Protein AF-0000000065762092 (afdb_homodimer)

Organism: Bacillus subtilis (strain 168) (NCBI:txid224308)

Secondary structure (DSSP, 8-state):
---EEEE--BTTTB-HHHHHHHHHHHHT-TT--GGG--SS-GGGG---SS-GGGG-SHHHHHTPPBPTTHHHHHHHHHHHSEEEEEEE-TTSHHHHHHHHHHHHHH-TTS-GGGEEEES-GGGB--SEEEES-HHHHHT--SEEEEE--GGGTT--SSEEESSHHHHHHHH-/-PPEEEE--BTTTB-HHHHHHHHHHHHT-TT--GGG--SS-GGGG-S-SS-GGGGSSHHHHHTPPBPTTHHHHHHHHHHHSEEEEEEE-TTSHHHHHHHHHHHHHH-TTS-GGGEEEES-GGGB--SEEEES-HHHHHT--SEEEEE--GGGTT--SSEEESSHHHHHHHH-

Foldseek 3Di:
DFFEEEEECDVTFFPLLVLLVVVCLVPFAVPQDQLQDQDPPCVVRGDGPDDSCVCVALVSLLDTDTAPPNQVLVVVLVVRHHYAYEYEPPVPVRNVVSNLNSCCVRNVVDDPVRYHYHHACLVPDGQEYEEQDPVNQVSDDHQYEHEDGSNCVPPDPHHYDDGSVVVSVVRD/DFFEEEEECDVTFFPLLVLLVVVCLVPFAVPQDQLQDQDPPCVVRGDGPDDSCVCVALVSLLDTDTFPPNQVLVVVLVVRHHYAYEYAPPVPVRNVVSNLNSCCVRNVVDDPVRYHYHHACLVPDGQEYEEQDPVNQVSDDHQYEHEDGSNCVPPDPHHYDDGSVVVSVVRD

Nearest PDB structures (foldseek):
  3bwv-assembly1_B  TM=9.412E-01  e=6.294E-18  Staphylococcus epidermidis ATCC 12228
  3bwv-assembly1_A  TM=8.632E-01  e=2.626E-17  Staphylococcus epidermidis ATCC 12228
  4mum-assembly1_A-2  TM=8.276E-01  e=1.006E-11  Homo sapiens
  4l57-assembly1_B-2  TM=7.514E-01  e=1.266E-10  Homo sapiens
  4yih-assembly1_B  TM=7.183E-01  e=4.075E-10  Homo sapiens

Structure (mmCIF, N/CA/C/O backbone):
data_AF-0000000065762092-model_v1
#
loop_
_entity.id
_entity.type
_entity.pdbx_description
1 polymer 5(3)-deoxyribonucleotidase
#
loop_
_atom_site.group_PDB
_atom_site.id
_atom_site.type_symbol
_atom_site.label_atom_id
_atom_site.label_alt_id
_atom_site.label_comp_id
_atom_site.label_asym_id
_atom_site.label_entity_id
_atom_site.label_seq_id
_atom_site.pdbx_PDB_ins_code
_atom_site.Cartn_x
_atom_site.Cartn_y
_atom_site.Cartn_z
_atom_site.occupancy
_atom_site.B_iso_or_equiv
_atom_site.auth_seq_id
_atom_site.auth_comp_id
_atom_site.auth_asym_id
_atom_site.auth_atom_id
_atom_site.pdbx_PDB_model_num
ATOM 1 N N . MET A 1 1 ? 10.477 9.727 -19.406 1 78.62 1 MET A N 1
ATOM 2 C CA . MET A 1 1 ? 10.227 9.07 -18.125 1 78.62 1 MET A CA 1
ATOM 3 C C . MET A 1 1 ? 10.102 7.562 -18.297 1 78.62 1 MET A C 1
ATOM 5 O O . MET A 1 1 ? 9.641 7.094 -19.344 1 78.62 1 MET A O 1
ATOM 9 N N . LYS A 1 2 ? 10.766 6.789 -17.453 1 91.88 2 LYS A N 1
ATOM 10 C CA . LYS A 1 2 ? 10.703 5.332 -17.562 1 91.88 2 LYS A CA 1
ATOM 11 C C . LYS A 1 2 ? 9.266 4.836 -17.406 1 91.88 2 LYS A C 1
ATOM 13 O O . LYS A 1 2 ? 8.5 5.379 -16.609 1 91.88 2 LYS A O 1
ATOM 18 N N . LYS A 1 3 ? 8.914 3.865 -18.312 1 97.25 3 LYS A N 1
ATOM 19 C CA . LYS A 1 3 ? 7.637 3.182 -18.094 1 97.25 3 LYS A CA 1
ATOM 20 C C . LYS A 1 3 ? 7.609 2.49 -16.734 1 97.25 3 LYS A C 1
ATOM 22 O O . LYS A 1 3 ? 8.648 2.084 -16.219 1 97.25 3 LYS A O 1
ATOM 27 N N . VAL A 1 4 ? 6.43 2.396 -16.203 1 97.75 4 VAL A N 1
ATOM 28 C CA . VAL A 1 4 ? 6.266 1.836 -14.867 1 97.75 4 VAL A CA 1
ATOM 29 C C . VAL A 1 4 ? 5.711 0.417 -14.969 1 97.75 4 VAL A C 1
ATOM 31 O O . VAL A 1 4 ? 4.738 0.174 -15.688 1 97.75 4 VAL A O 1
ATOM 34 N N . ILE A 1 5 ? 6.32 -0.539 -14.258 1 98.62 5 ILE A N 1
ATOM 35 C CA . ILE A 1 5 ? 5.844 -1.914 -14.164 1 98.62 5 ILE A CA 1
ATOM 36 C C . ILE A 1 5 ? 5.398 -2.205 -12.734 1 98.62 5 ILE A C 1
ATOM 38 O O . ILE A 1 5 ? 6.121 -1.915 -11.781 1 98.62 5 ILE A O 1
ATOM 42 N N . ALA A 1 6 ? 4.207 -2.689 -12.594 1 98.56 6 ALA A N 1
ATOM 43 C CA . ALA A 1 6 ? 3.719 -3.217 -11.328 1 98.56 6 ALA A CA 1
ATOM 44 C C . ALA A 1 6 ? 3.791 -4.742 -11.297 1 98.56 6 ALA A C 1
ATOM 46 O O . ALA A 1 6 ? 3.182 -5.41 -12.141 1 98.56 6 ALA A O 1
ATOM 47 N N . ILE A 1 7 ? 4.504 -5.27 -10.367 1 98.81 7 ILE A N 1
ATOM 48 C CA . ILE A 1 7 ? 4.676 -6.715 -10.25 1 98.81 7 ILE A CA 1
ATOM 49 C C . ILE A 1 7 ? 4.016 -7.215 -8.969 1 98.81 7 ILE A C 1
ATOM 51 O O . ILE A 1 7 ? 4.281 -6.695 -7.883 1 98.81 7 ILE A O 1
ATOM 55 N N . ASP A 1 8 ? 3.121 -8.188 -9.156 1 98.56 8 ASP A N 1
ATOM 56 C CA . ASP A 1 8 ? 2.557 -8.852 -7.984 1 98.56 8 ASP A CA 1
ATOM 57 C C . ASP A 1 8 ? 3.619 -9.672 -7.25 1 98.56 8 ASP A C 1
ATOM 59 O O . ASP A 1 8 ? 4.609 -10.094 -7.852 1 98.56 8 ASP A O 1
ATOM 63 N N . MET A 1 9 ? 3.367 -9.867 -5.934 1 98.44 9 MET A N 1
ATOM 64 C CA . MET A 1 9 ? 4.316 -10.625 -5.129 1 98.44 9 MET A CA 1
ATOM 65 C C . MET A 1 9 ? 3.93 -12.102 -5.078 1 98.44 9 MET A C 1
ATOM 67 O O . MET A 1 9 ? 4.672 -12.961 -5.562 1 98.44 9 MET A O 1
ATOM 71 N N . ASP A 1 10 ? 2.727 -12.359 -4.578 1 96.88 10 ASP A N 1
ATOM 72 C CA . ASP A 1 10 ? 2.299 -13.727 -4.285 1 96.88 10 ASP A CA 1
ATOM 73 C C . ASP A 1 10 ? 2.01 -14.5 -5.57 1 96.88 10 ASP A C 1
ATOM 75 O O . ASP A 1 10 ? 1.192 -14.07 -6.387 1 96.88 10 ASP A O 1
ATOM 79 N N . GLN A 1 11 ? 2.729 -15.617 -5.746 1 96.75 11 GLN A N 1
ATOM 80 C CA . GLN A 1 11 ? 2.584 -16.531 -6.871 1 96.75 11 GLN A CA 1
ATOM 81 C C . GLN A 1 11 ? 3.189 -15.945 -8.141 1 96.75 11 GLN A C 1
ATOM 83 O O . GLN A 1 11 ? 3.008 -16.5 -9.234 1 96.75 11 GLN A O 1
ATOM 88 N N . VAL A 1 12 ? 3.871 -14.828 -7.984 1 98.56 12 VAL A N 1
ATOM 89 C CA . VAL A 1 12 ? 4.586 -14.219 -9.094 1 98.56 12 VAL A CA 1
ATOM 90 C C . VAL A 1 12 ? 6.07 -14.102 -8.758 1 98.56 12 VAL A C 1
ATOM 92 O O . VAL A 1 12 ? 6.926 -14.586 -9.508 1 98.56 12 VAL A O 1
ATOM 95 N N . LEU A 1 13 ? 6.414 -13.453 -7.668 1 98.75 13 LEU A N 1
ATOM 96 C CA . LEU A 1 13 ? 7.773 -13.414 -7.137 1 98.75 13 LEU A CA 1
ATOM 97 C C . LEU A 1 13 ? 7.988 -14.531 -6.117 1 98.75 13 LEU A C 1
ATOM 99 O O . LEU A 1 13 ? 9.039 -15.164 -6.102 1 98.75 13 LEU A O 1
ATOM 103 N N . ALA A 1 14 ? 6.984 -14.719 -5.266 1 98.5 14 ALA A N 1
ATOM 104 C CA . ALA A 1 14 ? 7.023 -15.68 -4.168 1 98.5 14 ALA A CA 1
ATOM 105 C C . ALA A 1 14 ? 6.129 -16.891 -4.461 1 98.5 14 ALA A C 1
ATOM 107 O O . ALA A 1 14 ? 5.004 -16.719 -4.941 1 98.5 14 ALA A O 1
ATOM 108 N N . ASP A 1 15 ? 6.594 -18.047 -4.215 1 97.62 15 ASP A N 1
ATOM 109 C CA . ASP A 1 15 ? 5.848 -19.281 -4.465 1 97.62 15 ASP A CA 1
ATOM 110 C C . ASP A 1 15 ? 4.883 -19.578 -3.32 1 97.62 15 ASP A C 1
ATOM 112 O O . ASP A 1 15 ? 5.074 -20.531 -2.574 1 97.62 15 ASP A O 1
ATOM 116 N N . LEU A 1 16 ? 3.828 -18.859 -3.287 1 96.5 16 LEU A N 1
ATOM 117 C CA . LEU A 1 16 ? 2.863 -18.969 -2.199 1 96.5 16 LEU A CA 1
ATOM 118 C C . LEU A 1 16 ? 2.123 -20.312 -2.271 1 96.5 16 LEU A C 1
ATOM 120 O O . LEU A 1 16 ? 2.02 -21.016 -1.271 1 96.5 16 LEU A O 1
ATOM 124 N N . LEU A 1 17 ? 1.658 -20.688 -3.412 1 95.88 17 LEU A N 1
ATOM 125 C CA . LEU A 1 17 ? 0.782 -21.844 -3.568 1 95.88 17 LEU A CA 1
ATOM 126 C C . LEU A 1 17 ? 1.492 -23.125 -3.148 1 95.88 17 LEU A C 1
ATOM 128 O O . LEU A 1 17 ? 0.985 -23.875 -2.311 1 95.88 17 LEU A O 1
ATOM 132 N N . SER A 1 18 ? 2.688 -23.344 -3.67 1 96.06 18 SER A N 1
ATOM 133 C CA . SER A 1 18 ? 3.428 -24.562 -3.359 1 96.06 18 SER A CA 1
ATOM 134 C C . SER A 1 18 ? 3.717 -24.672 -1.865 1 96.06 18 SER A C 1
ATOM 136 O O . SER A 1 18 ? 3.539 -25.734 -1.266 1 96.06 18 SER A O 1
ATOM 138 N N . ASP A 1 19 ? 4.141 -23.594 -1.281 1 96.62 19 ASP A N 1
ATOM 139 C CA . ASP A 1 19 ? 4.488 -23.594 0.136 1 96.62 19 ASP A CA 1
ATOM 140 C C . ASP A 1 19 ? 3.25 -23.781 1.007 1 96.62 19 ASP A C 1
ATOM 142 O O . ASP A 1 19 ? 3.289 -24.5 2.002 1 96.62 19 ASP A O 1
ATOM 146 N N . TRP A 1 20 ? 2.156 -23.094 0.648 1 96.44 20 TRP A N 1
ATOM 147 C CA . TRP A 1 20 ? 0.903 -23.234 1.384 1 96.44 20 TRP A CA 1
ATOM 148 C C . TRP A 1 20 ? 0.387 -24.672 1.32 1 96.44 20 TRP A C 1
ATOM 150 O O . TRP A 1 20 ? 0.007 -25.25 2.344 1 96.44 20 TRP A O 1
ATOM 160 N N . VAL A 1 21 ? 0.428 -25.266 0.151 1 96.94 21 VAL A N 1
ATOM 161 C CA . VAL A 1 21 ? -0.019 -26.641 -0.046 1 96.94 21 VAL A CA 1
ATOM 162 C C . VAL A 1 21 ? 0.85 -27.594 0.777 1 96.94 21 VAL A C 1
ATOM 164 O O . VAL A 1 21 ? 0.345 -28.547 1.376 1 96.94 21 VAL A O 1
ATOM 167 N N . ALA A 1 22 ? 2.111 -27.344 0.811 1 97.06 22 ALA A N 1
ATOM 168 C CA . ALA A 1 22 ? 3.012 -28.172 1.606 1 97.06 22 ALA A CA 1
ATOM 169 C C . ALA A 1 22 ? 2.6 -28.188 3.076 1 97.06 22 ALA A C 1
ATOM 171 O O . ALA A 1 22 ? 2.574 -29.234 3.719 1 97.06 22 ALA A O 1
ATOM 172 N N . TYR A 1 23 ? 2.27 -27 3.594 1 96.44 23 TYR A N 1
ATOM 173 C CA . TYR A 1 23 ? 1.804 -26.906 4.973 1 96.44 23 TYR A CA 1
ATOM 174 C C . TYR A 1 23 ? 0.499 -27.672 5.16 1 96.44 23 TYR A C 1
ATOM 176 O O . TYR A 1 23 ? 0.345 -28.422 6.129 1 96.44 23 TYR A O 1
ATOM 184 N N . ILE A 1 24 ? -0.416 -27.469 4.258 1 96.94 24 ILE A N 1
ATOM 185 C CA . ILE A 1 24 ? -1.72 -28.125 4.344 1 96.94 24 ILE A CA 1
ATOM 186 C C . ILE A 1 24 ? -1.546 -29.641 4.273 1 96.94 24 ILE A C 1
ATOM 188 O O . ILE A 1 24 ? -2.209 -30.375 5.004 1 96.94 24 ILE A O 1
ATOM 192 N N . ASN A 1 25 ? -0.616 -30.094 3.373 1 97.75 25 ASN A N 1
ATOM 193 C CA . ASN A 1 25 ? -0.339 -31.516 3.256 1 97.75 25 ASN A CA 1
ATOM 194 C C . ASN A 1 25 ? 0.202 -32.094 4.562 1 97.75 25 ASN A C 1
ATOM 196 O O . ASN A 1 25 ? -0.161 -33.219 4.953 1 97.75 25 ASN A O 1
ATOM 200 N N . THR A 1 26 ? 0.958 -31.359 5.219 1 97.38 26 THR A N 1
ATOM 201 C CA . THR A 1 26 ? 1.618 -31.812 6.438 1 97.38 26 THR A CA 1
ATOM 202 C C . THR A 1 26 ? 0.632 -31.859 7.602 1 97.38 26 THR A C 1
ATOM 204 O O . THR A 1 26 ? 0.644 -32.812 8.391 1 97.38 26 THR A O 1
ATOM 207 N N . TYR A 1 27 ? -0.352 -30.906 7.66 1 96.69 27 TYR A N 1
ATOM 208 C CA . TYR A 1 27 ? -1.068 -30.734 8.922 1 96.69 27 TYR A CA 1
ATOM 209 C C . TYR A 1 27 ? -2.557 -31.016 8.742 1 96.69 27 TYR A C 1
ATOM 211 O O . TYR A 1 27 ? -3.283 -31.188 9.727 1 96.69 27 TYR A O 1
ATOM 219 N N . ASP A 1 28 ? -2.99 -31.047 7.48 1 97.06 28 ASP A N 1
ATOM 220 C CA . ASP A 1 28 ? -4.445 -31.047 7.34 1 97.06 28 ASP A CA 1
ATOM 221 C C . ASP A 1 28 ? -4.902 -32.094 6.34 1 97.06 28 ASP A C 1
ATOM 223 O O . ASP A 1 28 ? -5.797 -32.906 6.637 1 97.06 28 ASP A O 1
ATOM 227 N N . ASP A 1 29 ? -4.367 -32.094 5.074 1 97.5 29 ASP A N 1
ATOM 228 C CA . ASP A 1 29 ? -4.805 -32.938 3.971 1 97.5 29 ASP A CA 1
ATOM 229 C C . ASP A 1 29 ? -3.621 -33.375 3.111 1 97.5 29 ASP A C 1
ATOM 231 O O . ASP A 1 29 ? -3.236 -32.688 2.172 1 97.5 29 ASP A O 1
ATOM 235 N N . PRO A 1 30 ? -3.111 -34.562 3.318 1 96.5 30 PRO A N 1
ATOM 236 C CA . PRO A 1 30 ? -1.914 -35.031 2.602 1 96.5 30 PRO A CA 1
ATOM 237 C C . PRO A 1 30 ? -2.172 -35.25 1.117 1 96.5 30 PRO A C 1
ATOM 239 O O . PRO A 1 30 ? -1.228 -35.469 0.348 1 96.5 30 PRO A O 1
ATOM 242 N N . PHE A 1 31 ? -3.383 -35.156 0.656 1 96.44 31 PHE A N 1
ATOM 243 C CA . PHE A 1 31 ? -3.711 -35.562 -0.708 1 96.44 31 PHE A CA 1
ATOM 244 C C . PHE A 1 31 ? -3.951 -34.312 -1.583 1 96.44 31 PHE A C 1
ATOM 246 O O . PHE A 1 31 ? -4.156 -34.438 -2.793 1 96.44 31 PHE A O 1
ATOM 253 N N . LEU A 1 32 ? -3.986 -33.156 -0.957 1 96.56 32 LEU A N 1
ATOM 254 C CA . LEU A 1 32 ? -4.203 -31.938 -1.723 1 96.56 32 LEU A CA 1
ATOM 255 C C . LEU A 1 32 ? -3.084 -31.734 -2.736 1 96.56 32 LEU A C 1
ATOM 257 O O . LEU A 1 32 ? -1.905 -31.875 -2.408 1 96.56 32 LEU A O 1
ATOM 261 N N . LYS A 1 33 ? -3.449 -31.484 -3.957 1 96 33 LYS A N 1
ATOM 262 C CA . LYS A 1 33 ? -2.49 -31.203 -5.027 1 96 33 LYS A CA 1
ATOM 263 C C . LYS A 1 33 ? -2.652 -29.781 -5.562 1 96 33 LYS A C 1
ATOM 265 O O . LYS A 1 33 ? -3.775 -29.312 -5.742 1 96 33 LYS A O 1
ATOM 270 N N . GLU A 1 34 ? -1.539 -29.141 -5.84 1 94.38 34 GLU A N 1
ATOM 271 C CA . GLU A 1 34 ? -1.533 -27.781 -6.348 1 94.38 34 GLU A CA 1
ATOM 272 C C . GLU A 1 34 ? -2.363 -27.656 -7.621 1 94.38 34 GLU A C 1
ATOM 274 O O . GLU A 1 34 ? -3.117 -26.688 -7.789 1 94.38 34 GLU A O 1
ATOM 279 N N . LYS A 1 35 ? -2.223 -28.641 -8.477 1 92.69 35 LYS A N 1
ATOM 280 C CA . LYS A 1 35 ? -2.848 -28.594 -9.797 1 92.69 35 LYS A CA 1
ATOM 281 C C . LYS A 1 35 ? -4.371 -28.594 -9.688 1 92.69 35 LYS A C 1
ATOM 283 O O . LYS A 1 35 ? -5.066 -28.234 -10.633 1 92.69 35 LYS A O 1
ATOM 288 N N . ASP A 1 36 ? -4.895 -29.016 -8.523 1 92.44 36 ASP A N 1
ATOM 289 C CA . ASP A 1 36 ? -6.336 -29.125 -8.328 1 92.44 36 ASP A CA 1
ATOM 290 C C . ASP A 1 36 ? -6.922 -27.797 -7.844 1 92.44 36 ASP A C 1
ATOM 292 O O . ASP A 1 36 ? -8.141 -27.625 -7.832 1 92.44 36 ASP A O 1
ATOM 296 N N . ILE A 1 37 ? -6.047 -26.891 -7.48 1 93.12 37 ILE A N 1
ATOM 297 C CA . ILE A 1 37 ? -6.492 -25.625 -6.902 1 93.12 37 ILE A CA 1
ATOM 298 C C . ILE A 1 37 ? -6.809 -24.625 -8.023 1 93.12 37 ILE A C 1
ATOM 300 O O . ILE A 1 37 ? -5.906 -23.953 -8.531 1 93.12 37 ILE A O 1
ATOM 304 N N . LEU A 1 38 ? -8.062 -24.469 -8.289 1 91.19 38 LEU A N 1
ATOM 305 C CA . LEU A 1 38 ? -8.469 -23.703 -9.461 1 91.19 38 LEU A CA 1
ATOM 306 C C . LEU A 1 38 ? -8.984 -22.328 -9.062 1 91.19 38 LEU A C 1
ATOM 308 O O . LEU A 1 38 ? -9.477 -21.578 -9.914 1 91.19 38 LEU A O 1
ATOM 312 N N . CYS A 1 39 ? -8.984 -22.062 -7.773 1 88.81 39 CYS A N 1
ATOM 313 C CA . CYS A 1 39 ? -9.289 -20.734 -7.266 1 88.81 39 CYS A CA 1
ATOM 314 C C . CYS A 1 39 ? -8.648 -20.516 -5.898 1 88.81 39 CYS A C 1
ATOM 316 O O . CYS A 1 39 ? -8.086 -21.438 -5.316 1 88.81 39 CYS A O 1
ATOM 318 N N . TRP A 1 40 ? -8.703 -19.297 -5.391 1 85.25 40 TRP A N 1
ATOM 319 C CA . TRP A 1 40 ? -7.984 -18.953 -4.168 1 85.25 40 TRP A CA 1
ATOM 320 C C . TRP A 1 40 ? -8.734 -19.438 -2.936 1 85.25 40 TRP A C 1
ATOM 322 O O . TRP A 1 40 ? -8.188 -19.469 -1.832 1 85.25 40 TRP A O 1
ATOM 332 N N . ASP A 1 41 ? -9.977 -19.828 -3.115 1 90.94 41 ASP A N 1
ATOM 333 C CA . ASP A 1 41 ? -10.688 -20.5 -2.029 1 90.94 41 ASP A CA 1
ATOM 334 C C . ASP A 1 41 ? -10.273 -21.969 -1.931 1 90.94 41 ASP A C 1
ATOM 336 O O . ASP A 1 41 ? -11.047 -22.859 -2.277 1 90.94 41 ASP A O 1
ATOM 340 N N . ILE A 1 42 ? -9.164 -22.203 -1.343 1 93.31 42 ILE A N 1
ATOM 341 C CA . ILE A 1 42 ? -8.5 -23.5 -1.353 1 93.31 42 ILE A CA 1
ATOM 342 C C . ILE A 1 42 ? -9.32 -24.516 -0.544 1 93.31 42 ILE A C 1
ATOM 344 O O . ILE A 1 42 ? -9.18 -25.719 -0.72 1 93.31 42 ILE A O 1
ATOM 348 N N . LYS A 1 43 ? -10.117 -23.984 0.356 1 92.44 43 LYS A N 1
ATOM 349 C CA . LYS A 1 43 ? -10.953 -24.859 1.176 1 92.44 43 LYS A CA 1
ATOM 350 C C . LYS A 1 43 ? -11.828 -25.766 0.305 1 92.44 43 LYS A C 1
ATOM 352 O O . LYS A 1 43 ? -12.117 -26.906 0.677 1 92.44 43 LYS A O 1
ATOM 357 N N . LYS A 1 44 ? -12.172 -25.344 -0.822 1 94.19 44 LYS A N 1
ATOM 358 C CA . LYS A 1 44 ? -13.016 -26.078 -1.759 1 94.19 44 LYS A CA 1
ATOM 359 C C . LYS A 1 44 ? -12.312 -27.344 -2.258 1 94.19 44 LYS A C 1
ATOM 361 O O . LYS A 1 44 ? -12.961 -28.25 -2.791 1 94.19 44 LYS A O 1
ATOM 366 N N . TYR A 1 45 ? -11.086 -27.406 -2.047 1 95 45 TYR A N 1
ATOM 367 C CA . TYR A 1 45 ? -10.312 -28.484 -2.652 1 95 45 TYR A CA 1
ATOM 368 C C . TYR A 1 45 ? -9.688 -29.375 -1.584 1 95 45 TYR A C 1
ATOM 370 O O . TYR A 1 45 ? -8.984 -30.344 -1.901 1 95 45 TYR A O 1
ATOM 378 N N . THR A 1 46 ? -9.891 -28.969 -0.341 1 94.81 46 THR A N 1
ATOM 379 C CA . THR A 1 46 ? -9.273 -29.719 0.758 1 94.81 46 THR A CA 1
ATOM 380 C C . THR A 1 46 ? -10.273 -30.688 1.381 1 94.81 46 THR A C 1
ATOM 382 O O . THR A 1 46 ? -11.477 -30.406 1.408 1 94.81 46 THR A O 1
ATOM 385 N N . ASN A 1 47 ? -9.75 -31.797 1.857 1 93.88 47 ASN A N 1
ATOM 386 C CA . ASN A 1 47 ? -10.516 -32.781 2.623 1 93.88 47 ASN A CA 1
ATOM 387 C C . ASN A 1 47 ? -10.25 -32.656 4.121 1 93.88 47 ASN A C 1
ATOM 389 O O . ASN A 1 47 ? -9.742 -33.562 4.742 1 93.88 47 ASN A O 1
ATOM 393 N N . THR A 1 48 ? -10.523 -31.547 4.633 1 95.12 48 THR A N 1
ATOM 394 C CA . THR A 1 48 ? -10.352 -31.297 6.059 1 95.12 48 THR A CA 1
ATOM 395 C C . THR A 1 48 ? -11.383 -30.297 6.562 1 95.12 48 THR A C 1
ATOM 397 O O . THR A 1 48 ? -11.898 -29.484 5.789 1 95.12 48 THR A O 1
ATOM 400 N N . ASN A 1 49 ? -11.742 -30.375 7.809 1 93.94 49 ASN A N 1
ATOM 401 C CA . ASN A 1 49 ? -12.625 -29.391 8.43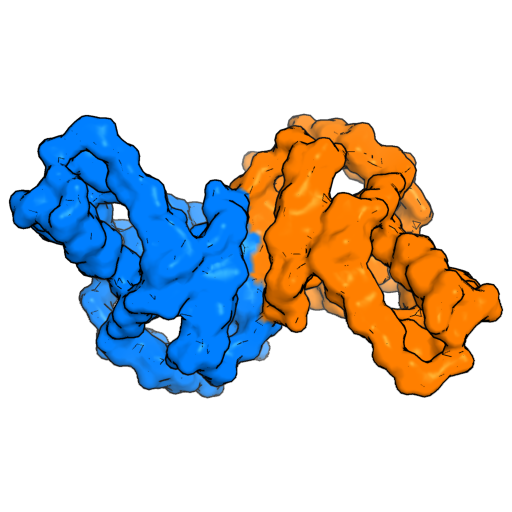8 1 93.94 49 ASN A CA 1
ATOM 402 C C . ASN A 1 49 ? -11.828 -28.297 9.141 1 93.94 49 ASN A C 1
ATOM 404 O O . ASN A 1 49 ? -12.398 -27.328 9.648 1 93.94 49 ASN A O 1
ATOM 408 N N . ASN A 1 50 ? -10.539 -28.438 9.047 1 95.38 50 ASN A N 1
ATOM 409 C CA . ASN A 1 50 ? -9.672 -27.453 9.68 1 95.38 50 ASN A CA 1
ATOM 410 C C . ASN A 1 50 ? -9.648 -26.141 8.891 1 95.38 50 ASN A C 1
ATOM 412 O O . ASN A 1 50 ? -9.953 -26.125 7.699 1 95.38 50 ASN A O 1
ATOM 416 N N . ASN A 1 51 ? -9.352 -25.094 9.594 1 95.94 51 ASN A N 1
ATOM 417 C CA . ASN A 1 51 ? -9.133 -23.812 8.93 1 95.94 51 ASN A CA 1
ATOM 418 C C . ASN A 1 51 ? -7.758 -23.734 8.273 1 95.94 51 ASN A C 1
ATOM 420 O O . ASN A 1 51 ? -6.777 -23.344 8.914 1 95.94 51 ASN A O 1
ATOM 424 N N . VAL A 1 52 ? -7.719 -24.031 7.039 1 95.12 52 VAL A N 1
ATOM 425 C CA . VAL A 1 52 ? -6.441 -24.125 6.336 1 95.12 52 VAL A CA 1
ATOM 426 C C . VAL A 1 52 ? -5.859 -22.719 6.16 1 95.12 52 VAL A C 1
ATOM 428 O O . VAL A 1 52 ? -4.668 -22.562 5.867 1 95.12 52 VAL A O 1
ATOM 431 N N . TYR A 1 53 ? -6.613 -21.672 6.32 1 93.25 53 TYR A N 1
ATOM 432 C CA . TYR A 1 53 ? -6.168 -20.281 6.168 1 93.25 53 TYR A CA 1
ATOM 433 C C . TYR A 1 53 ? -5.297 -19.859 7.34 1 93.25 53 TYR A C 1
ATOM 435 O O . TYR A 1 53 ? -4.586 -18.844 7.258 1 93.25 53 TYR A O 1
ATOM 443 N N . ARG A 1 54 ? -5.336 -20.594 8.406 1 93.5 54 ARG A N 1
ATOM 444 C CA . ARG A 1 54 ? -4.527 -20.266 9.578 1 93.5 54 ARG A CA 1
ATOM 445 C C . ARG A 1 54 ? -3.039 -20.328 9.242 1 93.5 54 ARG A C 1
ATOM 447 O O . ARG A 1 54 ? -2.215 -19.734 9.945 1 93.5 54 ARG A O 1
ATOM 454 N N . HIS A 1 55 ? -2.723 -21.062 8.141 1 94 55 HIS A N 1
ATOM 455 C CA . HIS A 1 55 ? -1.325 -21.219 7.75 1 94 55 HIS A CA 1
ATOM 456 C C . HIS A 1 55 ? -0.8 -19.953 7.066 1 94 55 HIS A C 1
ATOM 458 O O . HIS A 1 55 ? 0.411 -19.797 6.895 1 94 55 HIS A O 1
ATOM 464 N N . LEU A 1 56 ? -1.694 -19.094 6.645 1 93.44 56 LEU A N 1
ATOM 465 C CA . LEU A 1 56 ? -1.299 -17.812 6.051 1 93.44 56 LEU A CA 1
ATOM 466 C C . LEU A 1 56 ? -0.894 -16.812 7.129 1 93.44 56 LEU A C 1
ATOM 468 O O . LEU A 1 56 ? -1.562 -15.797 7.316 1 93.44 56 LEU A O 1
ATOM 472 N N . ASP A 1 57 ? 0.17 -17.141 7.75 1 92.69 57 ASP A N 1
ATOM 473 C CA . ASP A 1 57 ? 0.652 -16.344 8.883 1 92.69 57 ASP A CA 1
ATOM 474 C C . ASP A 1 57 ? 2.039 -15.781 8.594 1 92.69 57 ASP A C 1
ATOM 476 O O . ASP A 1 57 ? 2.541 -15.883 7.477 1 92.69 57 ASP A O 1
ATOM 480 N N . TYR A 1 58 ? 2.537 -15.047 9.555 1 94.12 58 TYR A N 1
ATOM 481 C CA . TYR A 1 58 ? 3.838 -14.391 9.453 1 94.12 58 TYR A CA 1
ATOM 482 C C . TYR A 1 58 ? 4.91 -15.383 9.008 1 94.12 58 TYR A C 1
ATOM 484 O O . TYR A 1 58 ? 5.691 -15.086 8.094 1 94.12 58 TYR A O 1
ATOM 492 N N . ASP A 1 59 ? 4.914 -16.562 9.578 1 94.94 59 ASP A N 1
ATOM 493 C CA . ASP A 1 59 ? 5.961 -17.547 9.32 1 94.94 59 ASP A CA 1
ATOM 494 C C . ASP A 1 59 ? 5.914 -18.047 7.883 1 94.94 59 ASP A C 1
ATOM 496 O O . ASP A 1 59 ? 6.953 -18.219 7.242 1 94.94 59 ASP A O 1
ATOM 500 N N . LEU A 1 60 ? 4.797 -18.359 7.375 1 96.12 60 LEU A N 1
ATOM 501 C CA . LEU A 1 60 ? 4.691 -18.812 5.992 1 96.12 60 LEU A CA 1
ATOM 502 C C . LEU A 1 60 ? 5.23 -17.75 5.031 1 96.12 60 LEU A C 1
ATOM 504 O O . LEU A 1 60 ? 6.105 -18.047 4.215 1 96.12 60 LEU A O 1
ATOM 508 N N . PHE A 1 61 ? 4.711 -16.547 5.195 1 96.69 61 PHE A N 1
ATOM 509 C CA . PHE A 1 61 ? 5.059 -15.484 4.258 1 96.69 61 PHE A CA 1
ATOM 510 C C . PHE A 1 61 ? 6.539 -15.141 4.359 1 96.69 61 PHE A C 1
ATOM 512 O O . PHE A 1 61 ? 7.168 -14.773 3.361 1 96.69 61 PHE A O 1
ATOM 519 N N . ARG A 1 62 ? 7.105 -15.297 5.547 1 96.44 62 ARG A N 1
ATOM 520 C CA . ARG A 1 62 ? 8.516 -14.969 5.746 1 96.44 62 ARG A CA 1
ATOM 521 C C . ARG A 1 62 ? 9.414 -16.016 5.098 1 96.44 62 ARG A C 1
ATOM 523 O O . ARG A 1 62 ? 10.578 -15.727 4.785 1 96.44 62 ARG A O 1
ATOM 530 N N . ASN A 1 63 ? 8.828 -17.156 4.789 1 96.56 63 ASN A N 1
ATOM 531 C CA . ASN A 1 63 ? 9.68 -18.281 4.387 1 96.56 63 ASN A CA 1
ATOM 532 C C . ASN A 1 63 ? 9.281 -18.828 3.02 1 96.56 63 ASN A C 1
ATOM 534 O O . ASN A 1 63 ? 9.633 -19.953 2.676 1 96.56 63 ASN A O 1
ATOM 538 N N . LEU A 1 64 ? 8.602 -18.094 2.283 1 98 64 LEU A N 1
ATOM 539 C CA . LEU A 1 64 ? 8.203 -18.516 0.947 1 98 64 LEU A CA 1
ATOM 540 C C . LEU A 1 64 ? 9.414 -18.688 0.04 1 98 64 LEU A C 1
ATOM 542 O O . LEU A 1 64 ? 10.367 -17.906 0.125 1 98 64 LEU A O 1
ATOM 546 N N . ASN A 1 65 ? 9.367 -19.656 -0.815 1 98.38 65 ASN A N 1
ATOM 547 C CA . ASN A 1 65 ? 10.406 -19.797 -1.833 1 98.38 65 ASN A CA 1
ATOM 548 C C . ASN A 1 65 ? 10.281 -18.734 -2.916 1 98.38 65 ASN A C 1
ATOM 550 O O . ASN A 1 65 ? 9.18 -18.266 -3.203 1 98.38 65 ASN A O 1
ATOM 554 N N . VAL A 1 66 ? 11.398 -18.344 -3.461 1 98.69 66 VAL A N 1
ATOM 555 C CA . VAL A 1 66 ? 11.43 -17.406 -4.574 1 98.69 66 VAL A CA 1
ATOM 556 C C . VAL A 1 66 ? 11.156 -18.141 -5.883 1 98.69 66 VAL A C 1
ATOM 558 O O . VAL A 1 66 ? 11.688 -19.219 -6.117 1 98.69 66 VAL A O 1
ATOM 561 N N . ILE A 1 67 ? 10.273 -17.609 -6.691 1 98.5 67 ILE A N 1
ATOM 562 C CA . ILE A 1 67 ? 10.023 -18.219 -7.992 1 98.5 67 ILE A CA 1
ATOM 563 C C . ILE A 1 67 ? 11.258 -18.078 -8.875 1 98.5 67 ILE A C 1
ATOM 565 O O . ILE A 1 67 ? 11.828 -16.984 -8.977 1 98.5 67 ILE A O 1
ATOM 569 N N . GLU A 1 68 ? 11.586 -19.094 -9.508 1 98.06 68 GLU A N 1
ATOM 570 C CA . GLU A 1 68 ? 12.82 -19.172 -10.273 1 98.06 68 GLU A CA 1
ATOM 571 C C . GLU A 1 68 ? 12.891 -18.094 -11.336 1 98.06 68 GLU A C 1
ATOM 573 O O . GLU A 1 68 ? 11.914 -17.844 -12.047 1 98.06 68 GLU A O 1
ATOM 578 N N . GLY A 1 69 ? 14 -17.406 -11.391 1 98.44 69 GLY A N 1
ATOM 579 C CA . GLY A 1 69 ? 14.266 -16.422 -12.43 1 98.44 69 GLY A CA 1
ATOM 580 C C . GLY A 1 69 ? 13.773 -15.039 -12.07 1 98.44 69 GLY A C 1
ATOM 581 O O . GLY A 1 69 ? 14.164 -14.055 -12.695 1 98.44 69 GLY A O 1
ATOM 582 N N . SER A 1 70 ? 12.969 -14.93 -11.016 1 98.75 70 SER A N 1
ATOM 583 C CA . SER A 1 70 ? 12.32 -13.664 -10.695 1 98.75 70 SER A CA 1
ATOM 584 C C . SER A 1 70 ? 13.336 -12.617 -10.242 1 98.75 70 SER A C 1
ATOM 586 O O . SER A 1 70 ? 13.273 -11.461 -10.664 1 98.75 70 SER A O 1
ATOM 588 N N . GLN A 1 71 ? 14.289 -12.969 -9.438 1 98.75 71 GLN A N 1
ATOM 589 C CA . GLN A 1 71 ? 15.281 -12.031 -8.93 1 98.75 71 GLN A CA 1
ATOM 590 C C . GLN A 1 71 ? 16.125 -11.461 -10.062 1 98.75 71 GLN A C 1
ATOM 592 O O . GLN A 1 71 ? 16.266 -10.242 -10.195 1 98.75 71 GLN A O 1
ATOM 597 N N . ARG A 1 72 ? 16.609 -12.359 -10.883 1 98.44 72 ARG A N 1
ATOM 598 C CA . ARG A 1 72 ? 17.484 -11.93 -11.977 1 98.44 72 ARG A CA 1
ATOM 599 C C . ARG A 1 72 ? 16.734 -11.039 -12.953 1 98.44 72 ARG A C 1
ATOM 601 O O . ARG A 1 72 ? 17.188 -9.945 -13.297 1 98.44 72 ARG A O 1
ATOM 608 N N . VAL A 1 73 ? 15.625 -11.438 -13.383 1 98.75 73 VAL A N 1
ATOM 609 C CA . VAL A 1 73 ? 14.875 -10.734 -14.422 1 98.75 73 VAL A CA 1
ATOM 610 C C . VAL A 1 73 ? 14.383 -9.398 -13.875 1 98.75 73 VAL A C 1
ATOM 612 O O . VAL A 1 73 ? 14.43 -8.383 -14.578 1 98.75 73 VAL A O 1
ATOM 615 N N . THR A 1 74 ? 13.906 -9.375 -12.625 1 98.75 74 THR A N 1
ATOM 616 C CA . THR A 1 74 ? 13.438 -8.125 -12.039 1 98.75 74 THR A CA 1
ATOM 617 C C . THR A 1 74 ? 14.562 -7.098 -11.977 1 98.75 74 THR A C 1
ATOM 619 O O . THR A 1 74 ? 14.359 -5.922 -12.281 1 98.75 74 THR A O 1
ATOM 622 N N . LYS A 1 75 ? 15.695 -7.535 -11.594 1 98.5 75 LYS A N 1
ATOM 623 C CA . LYS A 1 75 ? 16.859 -6.648 -11.531 1 98.5 75 LYS A CA 1
ATOM 624 C C . LYS A 1 75 ? 17.172 -6.062 -12.906 1 98.5 75 LYS A C 1
ATOM 626 O O . LYS A 1 75 ? 17.453 -4.871 -13.031 1 98.5 75 LYS A O 1
ATOM 631 N N . GLU A 1 76 ? 17.094 -6.883 -13.867 1 98.5 76 GLU A N 1
ATOM 632 C CA . GLU A 1 76 ? 17.328 -6.414 -15.234 1 98.5 76 GLU A CA 1
ATOM 633 C C . GLU A 1 76 ? 16.25 -5.438 -15.68 1 98.5 76 GLU A C 1
ATOM 635 O O . GLU A 1 76 ? 16.531 -4.445 -16.344 1 98.5 76 GLU A O 1
ATOM 640 N N . LEU A 1 77 ? 15.016 -5.734 -15.336 1 98.56 77 LEU A N 1
ATOM 641 C CA . LEU A 1 77 ? 13.898 -4.863 -15.68 1 98.56 77 LEU A CA 1
ATOM 642 C C . LEU A 1 77 ? 14.094 -3.469 -15.094 1 98.56 77 LEU A C 1
ATOM 644 O O . LEU A 1 77 ? 13.703 -2.471 -15.703 1 98.56 77 LEU A O 1
ATOM 648 N N . MET A 1 78 ? 14.703 -3.402 -13.914 1 98.06 78 MET A N 1
ATOM 649 C CA . MET A 1 78 ? 14.867 -2.141 -13.195 1 98.06 78 MET A CA 1
ATOM 650 C C . MET A 1 78 ? 15.805 -1.205 -13.945 1 98.06 78 MET A C 1
ATOM 652 O O . MET A 1 78 ? 15.836 -0 -13.688 1 98.06 78 MET A O 1
ATOM 656 N N . LYS A 1 79 ? 16.609 -1.746 -14.828 1 97.69 79 LYS A N 1
ATOM 657 C CA . LYS A 1 79 ? 17.484 -0.923 -15.648 1 97.69 79 LYS A CA 1
ATOM 658 C C . LYS A 1 79 ? 16.703 -0.154 -16.703 1 97.69 79 LYS A C 1
ATOM 660 O O . LYS A 1 79 ? 17.141 0.912 -17.156 1 97.69 79 LYS A O 1
ATOM 665 N N . LYS A 1 80 ? 15.641 -0.647 -17.094 1 97.62 80 LYS A N 1
ATOM 666 C CA . LYS A 1 80 ? 14.883 -0.104 -18.219 1 97.62 80 LYS A CA 1
ATOM 667 C C . LYS A 1 80 ? 13.562 0.5 -17.75 1 97.62 80 LYS A C 1
ATOM 669 O O . LYS A 1 80 ? 13.039 1.425 -18.375 1 97.62 80 LYS A O 1
ATOM 674 N N . TYR A 1 81 ? 13.008 -0.03 -16.688 1 98.25 81 TYR A N 1
ATOM 675 C CA . TYR A 1 81 ? 11.688 0.353 -16.203 1 98.25 81 TYR A CA 1
ATOM 676 C C . TYR A 1 81 ? 11.7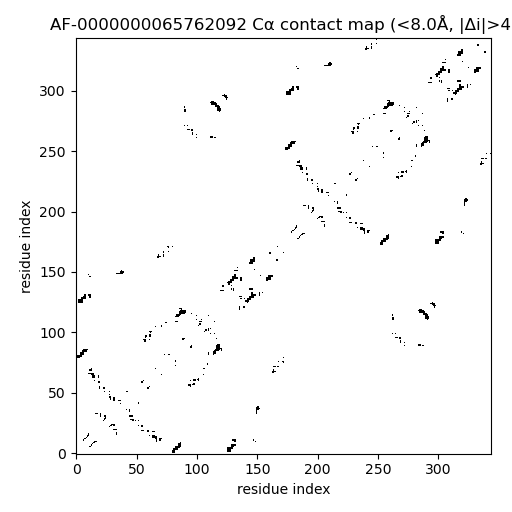58 0.87 -14.766 1 98.25 81 TYR A C 1
ATOM 678 O O . TYR A 1 81 ? 12.758 0.662 -14.07 1 98.25 81 TYR A O 1
ATOM 686 N N . GLU A 1 82 ? 10.773 1.637 -14.344 1 97.81 82 GLU A N 1
ATOM 687 C CA . GLU A 1 82 ? 10.477 1.836 -12.922 1 97.81 82 GLU A CA 1
ATOM 688 C C . GLU A 1 82 ? 9.617 0.702 -12.375 1 97.81 82 GLU A C 1
ATOM 690 O O . GLU A 1 82 ? 8.453 0.554 -12.766 1 97.81 82 GLU A O 1
ATOM 695 N N . VAL A 1 83 ? 10.227 -0.045 -11.477 1 98.31 83 VAL A N 1
ATOM 696 C CA . VAL A 1 83 ? 9.562 -1.276 -11.055 1 98.31 83 VAL A CA 1
ATOM 697 C C . VAL A 1 83 ? 8.984 -1.104 -9.656 1 98.31 83 VAL A C 1
ATOM 699 O O . VAL A 1 83 ? 9.68 -0.646 -8.742 1 98.31 83 VAL A O 1
ATOM 702 N N . TYR A 1 84 ? 7.73 -1.415 -9.492 1 98.56 84 TYR A N 1
ATOM 703 C CA . TYR A 1 84 ? 7.062 -1.484 -8.195 1 98.56 84 TYR A CA 1
ATOM 704 C C . TYR A 1 84 ? 6.582 -2.902 -7.902 1 98.56 84 TYR A C 1
ATOM 706 O O . TYR A 1 84 ? 6.125 -3.605 -8.805 1 98.56 84 TYR A O 1
ATOM 714 N N . VAL A 1 85 ? 6.715 -3.277 -6.688 1 98.69 85 VAL A N 1
ATOM 715 C CA . VAL A 1 85 ? 6.02 -4.473 -6.227 1 98.69 85 VAL A CA 1
ATOM 716 C C . VAL A 1 85 ? 4.688 -4.086 -5.586 1 98.69 85 VAL A C 1
ATOM 718 O O . VAL A 1 85 ? 4.652 -3.264 -4.664 1 98.69 85 VAL A O 1
ATOM 721 N N . VAL A 1 86 ? 3.602 -4.66 -6.113 1 98.25 86 VAL A N 1
ATOM 722 C CA . VAL A 1 86 ? 2.262 -4.359 -5.617 1 98.25 86 VAL A CA 1
ATOM 723 C C . VAL A 1 86 ? 1.583 -5.648 -5.152 1 98.25 86 VAL A C 1
ATOM 725 O O . VAL A 1 86 ? 1.322 -6.547 -5.953 1 98.25 86 VAL A O 1
ATOM 728 N N . THR A 1 87 ? 1.29 -5.691 -3.895 1 97.75 87 THR A N 1
ATOM 729 C CA . THR A 1 87 ? 0.742 -6.934 -3.357 1 97.75 87 THR A CA 1
ATOM 730 C C . THR A 1 87 ? -0.463 -6.648 -2.465 1 97.75 87 THR A C 1
ATOM 732 O O . THR A 1 87 ? -0.489 -5.645 -1.748 1 97.75 87 THR A O 1
ATOM 735 N N . THR A 1 88 ? -1.461 -7.492 -2.596 1 94.44 88 THR A N 1
ATOM 736 C CA . THR A 1 88 ? -2.619 -7.402 -1.715 1 94.44 88 THR A CA 1
ATOM 737 C C . THR A 1 88 ? -2.291 -7.953 -0.331 1 94.44 88 THR A C 1
ATOM 739 O O . THR A 1 88 ? -1.975 -9.133 -0.187 1 94.44 88 THR A O 1
ATOM 742 N N . ALA A 1 89 ? -2.342 -7.02 0.673 1 92.94 89 ALA A N 1
ATOM 743 C CA . ALA A 1 89 ? -1.883 -7.441 1.993 1 92.94 89 ALA A CA 1
ATOM 744 C C . ALA A 1 89 ? -2.73 -6.812 3.096 1 92.94 89 ALA A C 1
ATOM 746 O O . ALA A 1 89 ? -2.836 -7.359 4.195 1 92.94 89 ALA A O 1
ATOM 747 N N . THR A 1 90 ? -3.373 -5.734 2.859 1 92.44 90 THR A N 1
ATOM 748 C CA . THR A 1 90 ? -4.035 -4.973 3.91 1 92.44 90 THR A CA 1
ATOM 749 C C . THR A 1 90 ? -5.234 -5.738 4.461 1 92.44 90 THR A C 1
ATOM 751 O O . THR A 1 90 ? -5.672 -5.492 5.59 1 92.44 90 THR A O 1
ATOM 754 N N . ASN A 1 91 ? -5.703 -6.699 3.711 1 87.5 91 ASN A N 1
ATOM 755 C CA . ASN A 1 91 ? -6.785 -7.543 4.207 1 87.5 91 ASN A CA 1
ATOM 756 C C . ASN A 1 91 ? -6.266 -8.609 5.172 1 87.5 91 ASN A C 1
ATOM 758 O O . ASN A 1 91 ? -7.055 -9.273 5.848 1 87.5 91 ASN A O 1
ATOM 762 N N . HIS A 1 92 ? -5 -8.703 5.195 1 87.06 92 HIS A N 1
ATOM 763 C CA . HIS A 1 92 ? -4.32 -9.617 6.109 1 87.06 92 HIS A CA 1
ATOM 764 C C . HIS A 1 92 ? -3.189 -8.914 6.852 1 87.06 92 HIS A C 1
ATOM 766 O O . HIS A 1 92 ? -2.014 -9.148 6.57 1 87.06 92 HIS A O 1
ATOM 772 N N . PRO A 1 93 ? -3.52 -8.258 7.871 1 85.31 93 PRO A N 1
ATOM 773 C CA . PRO A 1 93 ? -2.57 -7.367 8.547 1 85.31 93 PRO A CA 1
ATOM 774 C C . PRO A 1 93 ? -1.321 -8.102 9.031 1 85.31 93 PRO A C 1
ATOM 776 O O . PRO A 1 93 ? -0.233 -7.52 9.062 1 85.31 93 PRO A O 1
ATOM 779 N N . ASP A 1 94 ? -1.508 -9.336 9.375 1 82.62 94 ASP A N 1
ATOM 780 C CA . ASP A 1 94 ? -0.405 -10.102 9.945 1 82.62 94 ASP A CA 1
ATOM 781 C C . ASP A 1 94 ? 0.641 -10.438 8.883 1 82.62 94 ASP A C 1
ATOM 783 O O . ASP A 1 94 ? 1.763 -10.828 9.211 1 82.62 94 ASP A O 1
ATOM 787 N N . SER A 1 95 ? 0.256 -10.242 7.641 1 91.12 95 SER A N 1
ATOM 788 C CA . SER A 1 95 ? 1.182 -10.594 6.57 1 91.12 95 SER A CA 1
ATOM 789 C C . SER A 1 95 ? 2 -9.383 6.129 1 91.12 95 SER A C 1
ATOM 791 O O . SER A 1 95 ? 3.004 -9.531 5.43 1 91.12 95 SER A O 1
ATOM 793 N N . LEU A 1 96 ? 1.63 -8.18 6.527 1 93.56 96 LEU A N 1
ATOM 794 C CA . LEU A 1 96 ? 2.232 -6.938 6.055 1 93.56 96 LEU A CA 1
ATOM 795 C C . LEU A 1 96 ? 3.732 -6.922 6.332 1 93.56 96 LEU A C 1
ATOM 797 O O . LEU A 1 96 ? 4.539 -6.797 5.406 1 93.56 96 LEU A O 1
ATOM 801 N N . LYS A 1 97 ? 4.055 -7.098 7.578 1 92.06 97 LYS A N 1
ATOM 802 C CA . LYS A 1 97 ? 5.453 -7.043 7.996 1 92.06 97 LYS A CA 1
ATOM 803 C C . LYS A 1 97 ? 6.262 -8.172 7.355 1 92.06 97 LYS A C 1
ATOM 805 O O . LYS A 1 97 ? 7.383 -7.953 6.895 1 92.06 97 LYS A O 1
ATOM 810 N N . ALA A 1 98 ? 5.691 -9.352 7.34 1 94.81 98 ALA A N 1
ATOM 811 C CA . ALA A 1 98 ? 6.371 -10.523 6.781 1 94.81 98 ALA A CA 1
ATOM 812 C C . ALA A 1 98 ? 6.699 -10.312 5.309 1 94.81 98 ALA A C 1
ATOM 814 O O . ALA A 1 98 ? 7.805 -10.633 4.863 1 94.81 98 ALA A O 1
ATOM 815 N N . LYS A 1 99 ? 5.75 -9.758 4.613 1 96.81 99 LYS A N 1
ATOM 816 C CA . LYS A 1 99 ? 5.949 -9.547 3.182 1 96.81 99 LYS A CA 1
ATOM 817 C C . LYS A 1 99 ? 7.047 -8.523 2.924 1 96.81 99 LYS A C 1
ATOM 819 O O . LYS A 1 99 ? 7.883 -8.711 2.037 1 96.81 99 LYS A O 1
ATOM 824 N N . LEU A 1 100 ? 7.051 -7.512 3.643 1 96.25 100 LEU A N 1
ATOM 825 C CA . LEU A 1 100 ? 8.07 -6.48 3.484 1 96.25 100 LEU A CA 1
ATOM 826 C C . LEU A 1 100 ? 9.453 -7.023 3.842 1 96.25 100 LEU A C 1
ATOM 828 O O . LEU A 1 100 ? 10.422 -6.773 3.125 1 96.25 100 LEU A O 1
ATOM 832 N N . GLU A 1 101 ? 9.531 -7.719 4.934 1 95.5 101 GLU A N 1
ATOM 833 C CA . GLU A 1 101 ? 10.797 -8.32 5.336 1 95.5 101 GLU A CA 1
ATOM 834 C C . GLU A 1 101 ? 11.281 -9.328 4.297 1 95.5 101 GLU A C 1
ATOM 836 O O . GLU A 1 101 ? 12.477 -9.398 3.996 1 95.5 101 GLU A O 1
ATOM 841 N N . TRP A 1 102 ? 10.32 -10.109 3.781 1 97.94 102 TRP A N 1
ATOM 842 C CA . TRP A 1 102 ? 10.641 -11.086 2.738 1 97.94 102 TRP A CA 1
ATOM 843 C C . TRP A 1 102 ? 11.227 -10.391 1.512 1 97.94 102 TRP A C 1
ATOM 845 O O . TRP A 1 102 ? 12.266 -10.805 0.995 1 97.94 102 TRP A O 1
ATOM 855 N N . LEU A 1 103 ? 10.641 -9.344 1.102 1 98.12 103 LEU A N 1
ATOM 856 C CA . LEU A 1 103 ? 11.125 -8.586 -0.049 1 98.12 103 LEU A CA 1
ATOM 857 C C . LEU A 1 103 ? 12.508 -8.008 0.222 1 98.12 103 LEU A C 1
ATOM 859 O O . LEU A 1 103 ? 13.367 -8.008 -0.66 1 98.12 103 LEU A O 1
ATOM 863 N N . THR A 1 104 ? 12.703 -7.496 1.401 1 96.94 104 THR A N 1
ATOM 864 C CA . THR A 1 104 ? 13.984 -6.914 1.776 1 96.94 104 THR A CA 1
ATOM 865 C C . THR A 1 104 ? 15.094 -7.961 1.704 1 96.94 104 THR A C 1
ATOM 867 O O . THR A 1 104 ? 16.219 -7.66 1.281 1 96.94 104 THR A O 1
ATOM 870 N N . GLU A 1 105 ? 14.789 -9.117 2.059 1 98 105 GLU A N 1
ATOM 871 C CA . GLU A 1 105 ? 15.773 -10.203 2.094 1 98 105 GLU A CA 1
ATOM 872 C C . GLU A 1 105 ? 16.062 -10.727 0.692 1 98 105 GLU A C 1
ATOM 874 O O . GLU A 1 105 ? 17.234 -10.867 0.309 1 98 105 GLU A O 1
ATOM 879 N N . TYR A 1 106 ? 15.055 -10.953 -0.11 1 98.5 106 TYR A N 1
ATOM 880 C CA . TYR A 1 106 ? 15.227 -11.695 -1.353 1 98.5 106 TYR A CA 1
ATOM 881 C C . TYR A 1 106 ? 15.328 -10.75 -2.543 1 98.5 106 TYR A C 1
ATOM 883 O O . TYR A 1 106 ? 15.844 -11.125 -3.598 1 98.5 106 TYR A O 1
ATOM 891 N N . PHE A 1 107 ? 14.773 -9.609 -2.408 1 98.56 107 PHE A N 1
ATOM 892 C CA . PHE A 1 107 ? 14.828 -8.594 -3.453 1 98.56 107 PHE A CA 1
ATOM 893 C C . PHE A 1 107 ? 15.367 -7.277 -2.9 1 98.56 107 PHE A C 1
ATOM 895 O O . PHE A 1 107 ? 14.711 -6.238 -3.012 1 98.56 107 PHE A O 1
ATOM 902 N N . PRO A 1 108 ? 16.547 -7.281 -2.348 1 97.62 108 PRO A N 1
ATOM 903 C CA . PRO A 1 108 ? 17.094 -6.098 -1.674 1 97.62 108 PRO A CA 1
ATOM 904 C C . PRO A 1 108 ? 17.328 -4.926 -2.625 1 97.62 108 PRO A C 1
ATOM 906 O O . PRO A 1 108 ? 17.484 -3.787 -2.178 1 97.62 108 PRO A O 1
ATOM 909 N N . PHE A 1 109 ? 17.312 -5.176 -3.893 1 97.94 109 PHE A N 1
ATOM 910 C CA . PHE A 1 109 ? 17.547 -4.125 -4.875 1 97.94 109 PHE A CA 1
ATOM 911 C C . PHE A 1 109 ? 16.266 -3.34 -5.145 1 97.94 109 PHE A C 1
ATOM 913 O O . PHE A 1 109 ? 16.297 -2.277 -5.766 1 97.94 109 PHE A O 1
ATOM 920 N N . ILE A 1 110 ? 15.164 -3.799 -4.719 1 97.5 110 ILE A N 1
ATOM 921 C CA . ILE A 1 110 ? 13.922 -3.035 -4.773 1 97.5 110 ILE A CA 1
ATOM 922 C C . ILE A 1 110 ? 13.781 -2.188 -3.512 1 97.5 110 ILE A C 1
ATOM 924 O O . ILE A 1 110 ? 13.57 -2.719 -2.42 1 97.5 110 ILE A O 1
ATOM 928 N N . PRO A 1 111 ? 13.891 -0.896 -3.672 1 96.62 111 PRO A N 1
ATOM 929 C CA . PRO A 1 111 ? 13.75 -0.071 -2.471 1 96.62 111 PRO A CA 1
ATOM 930 C C . PRO A 1 111 ? 12.352 -0.132 -1.872 1 96.62 111 PRO A C 1
ATOM 932 O O . PRO A 1 111 ? 11.375 -0.35 -2.596 1 96.62 111 PRO A O 1
ATOM 935 N N . HIS A 1 112 ? 12.211 0.091 -0.575 1 95.31 112 HIS A N 1
ATOM 936 C CA . HIS A 1 112 ? 10.93 0.065 0.123 1 95.31 112 HIS A CA 1
ATOM 937 C C . HIS A 1 112 ? 9.953 1.07 -0.477 1 95.31 112 HIS A C 1
ATOM 939 O O . HIS A 1 112 ? 8.742 0.836 -0.489 1 95.31 112 HIS A O 1
ATOM 945 N N . SER A 1 113 ? 10.508 2.133 -1.019 1 95.12 113 SER A N 1
ATOM 946 C CA . SER A 1 113 ? 9.672 3.16 -1.633 1 95.12 113 SER A CA 1
ATOM 947 C C . SER A 1 113 ? 8.898 2.607 -2.824 1 95.12 113 SER A C 1
ATOM 949 O O . SER A 1 113 ? 7.871 3.164 -3.219 1 95.12 113 SER A O 1
ATOM 951 N N . ASN A 1 114 ? 9.398 1.536 -3.355 1 97.69 114 ASN A N 1
ATOM 952 C CA . ASN A 1 114 ? 8.773 0.957 -4.539 1 97.69 114 ASN A CA 1
ATOM 953 C C . ASN A 1 114 ? 7.941 -0.272 -4.191 1 97.69 114 ASN A C 1
ATOM 955 O O . ASN A 1 114 ? 7.641 -1.091 -5.062 1 97.69 114 ASN A O 1
ATOM 959 N N . VAL A 1 115 ? 7.551 -0.388 -2.941 1 98 115 VAL A N 1
ATOM 960 C CA . VAL A 1 115 ? 6.668 -1.462 -2.494 1 98 115 VAL A CA 1
ATOM 961 C C . VAL A 1 115 ? 5.316 -0.883 -2.088 1 98 115 VAL A C 1
ATOM 963 O O . VAL A 1 115 ? 5.254 0.12 -1.373 1 98 115 VAL A O 1
ATOM 966 N N . VAL A 1 116 ? 4.293 -1.534 -2.602 1 98 116 VAL A N 1
ATOM 967 C CA . VAL A 1 116 ? 2.932 -1.101 -2.305 1 98 116 VAL A CA 1
ATOM 968 C C . VAL A 1 116 ? 2.145 -2.256 -1.69 1 98 116 VAL A C 1
ATOM 970 O O . VAL A 1 116 ? 1.997 -3.314 -2.309 1 98 116 VAL A O 1
ATOM 973 N N . LEU A 1 117 ? 1.683 -2.031 -0.492 1 98 117 LEU A N 1
ATOM 974 C CA . LEU A 1 117 ? 0.772 -2.951 0.182 1 98 117 LEU A CA 1
ATOM 975 C C . LEU A 1 117 ? -0.652 -2.408 0.176 1 98 117 LEU A C 1
ATOM 977 O O . LEU A 1 117 ? -0.926 -1.366 0.775 1 98 117 LEU A O 1
ATOM 981 N N . CYS A 1 118 ? -1.527 -3.129 -0.518 1 97.12 118 CYS A N 1
ATOM 982 C CA . CYS A 1 118 ? -2.887 -2.623 -0.674 1 97.12 118 CYS A CA 1
ATOM 983 C C . CYS A 1 118 ? -3.896 -3.766 -0.682 1 97.12 118 CYS A C 1
ATOM 985 O O . CYS A 1 118 ? -3.535 -4.918 -0.444 1 97.12 118 CYS A O 1
ATOM 987 N N . GLY A 1 119 ? -5.18 -3.346 -0.786 1 94.88 119 GLY A N 1
ATOM 988 C CA . GLY A 1 119 ? -6.238 -4.336 -0.874 1 94.88 119 GLY A CA 1
ATOM 989 C C . GLY A 1 119 ? -6.84 -4.449 -2.264 1 94.88 119 GLY A C 1
ATOM 990 O O . GLY A 1 119 ? -7.34 -5.508 -2.646 1 94.88 119 GLY A O 1
ATOM 991 N N . ASN A 1 120 ? -6.852 -3.436 -2.93 1 95.19 120 ASN A N 1
ATOM 992 C CA . ASN A 1 120 ? -7.379 -3.322 -4.285 1 95.19 120 ASN A CA 1
ATOM 993 C C . ASN A 1 120 ? -6.379 -2.658 -5.223 1 95.19 120 ASN A C 1
ATOM 995 O O . ASN A 1 120 ? -5.992 -1.509 -5.016 1 95.19 120 ASN A O 1
ATOM 999 N N . LYS A 1 121 ? -6.027 -3.365 -6.281 1 96.25 121 LYS A N 1
ATOM 1000 C CA . LYS A 1 121 ? -4.98 -2.863 -7.164 1 96.25 121 LYS A CA 1
ATOM 1001 C C . LYS A 1 121 ? -5.551 -1.912 -8.211 1 96.25 121 LYS A C 1
ATOM 1003 O O . LYS A 1 121 ? -4.812 -1.357 -9.023 1 96.25 121 LYS A O 1
ATOM 1008 N N . ASN A 1 122 ? -6.836 -1.657 -8.156 1 93.56 122 ASN A N 1
ATOM 1009 C CA . ASN A 1 122 ? -7.457 -0.722 -9.086 1 93.56 122 ASN A CA 1
ATOM 1010 C C . ASN A 1 122 ? -6.895 0.688 -8.922 1 93.56 122 ASN A C 1
ATOM 1012 O O . ASN A 1 122 ? -6.98 1.505 -9.844 1 93.56 122 ASN A O 1
ATOM 1016 N N . ILE A 1 123 ? -6.316 0.921 -7.801 1 94.75 123 ILE A N 1
ATOM 1017 C CA . ILE A 1 123 ? -5.832 2.25 -7.445 1 94.75 123 ILE A CA 1
ATOM 1018 C C . ILE A 1 123 ? -4.41 2.439 -7.973 1 94.75 123 ILE A C 1
ATOM 1020 O O . ILE A 1 123 ? -3.83 3.52 -7.836 1 94.75 123 ILE A O 1
ATOM 1024 N N . ILE A 1 124 ? -3.852 1.492 -8.672 1 95.81 124 ILE A N 1
ATOM 1025 C CA . ILE A 1 124 ? -2.453 1.514 -9.086 1 95.81 124 ILE A CA 1
ATOM 1026 C C . ILE A 1 124 ? -2.342 2.09 -10.492 1 95.81 124 ILE A C 1
ATOM 1028 O O . ILE A 1 124 ? -3.1 1.707 -11.391 1 95.81 124 ILE A O 1
ATOM 1032 N N . LYS A 1 125 ? -1.443 2.975 -10.641 1 95.62 125 LYS A N 1
ATOM 1033 C CA . LYS A 1 125 ? -1.091 3.576 -11.922 1 95.62 125 LYS A CA 1
ATOM 1034 C C . LYS A 1 125 ? 0.222 3.01 -12.453 1 95.62 125 LYS A C 1
ATOM 1036 O O . LYS A 1 125 ? 1.298 3.35 -11.961 1 95.62 125 LYS A O 1
ATOM 1041 N N . ALA A 1 126 ? 0.183 2.199 -13.5 1 96.94 126 ALA A N 1
ATOM 1042 C CA . ALA A 1 126 ? 1.356 1.613 -14.141 1 96.94 126 ALA A CA 1
ATOM 1043 C C . ALA A 1 126 ? 1.115 1.398 -15.633 1 96.94 126 ALA A C 1
ATOM 1045 O O . ALA A 1 126 ? -0.02 1.499 -16.109 1 96.94 126 ALA A O 1
ATOM 1046 N N . ASP A 1 127 ? 2.15 1.212 -16.391 1 97.88 127 ASP A N 1
ATOM 1047 C CA . ASP A 1 127 ? 2.055 0.928 -17.812 1 97.88 127 ASP A CA 1
ATOM 1048 C C . ASP A 1 127 ? 1.884 -0.569 -18.062 1 97.88 127 ASP A C 1
ATOM 1050 O O . ASP A 1 127 ? 1.244 -0.97 -19.047 1 97.88 127 ASP A O 1
ATOM 1054 N N . ILE A 1 128 ? 2.49 -1.37 -17.219 1 98.5 128 ILE A N 1
ATOM 1055 C CA . ILE A 1 128 ? 2.484 -2.826 -17.328 1 98.5 128 ILE A CA 1
ATOM 1056 C C . ILE A 1 128 ? 2.195 -3.443 -15.969 1 98.5 128 ILE A C 1
ATOM 1058 O O . ILE A 1 128 ? 2.723 -2.986 -14.945 1 98.5 128 ILE A O 1
ATOM 1062 N N . MET A 1 129 ? 1.378 -4.449 -15.938 1 98.62 129 MET A N 1
ATOM 1063 C CA . MET A 1 129 ? 1.144 -5.199 -14.711 1 98.62 129 MET A CA 1
ATOM 1064 C C . MET A 1 129 ? 1.376 -6.691 -14.93 1 98.62 129 MET A C 1
ATOM 1066 O O . MET A 1 129 ? 0.872 -7.266 -15.898 1 98.62 129 MET A O 1
ATOM 1070 N N . ILE A 1 130 ? 2.207 -7.238 -14.141 1 98.75 130 ILE A N 1
ATOM 1071 C CA . ILE A 1 130 ? 2.436 -8.68 -14.102 1 98.75 130 ILE A CA 1
ATOM 1072 C C . ILE A 1 130 ? 1.743 -9.281 -12.883 1 98.75 130 ILE A C 1
ATOM 1074 O O . ILE A 1 130 ? 2.105 -8.977 -11.742 1 98.75 130 ILE A O 1
ATOM 1078 N N . ASP A 1 131 ? 0.777 -10.117 -13.117 1 98.5 131 ASP A N 1
ATOM 1079 C CA . ASP A 1 131 ? -0.059 -10.633 -12.031 1 98.5 131 ASP A CA 1
ATOM 1080 C C . ASP A 1 131 ? -0.635 -12 -12.391 1 98.5 131 ASP A C 1
ATOM 1082 O O . ASP A 1 131 ? -0.855 -12.297 -13.562 1 98.5 131 ASP A O 1
ATOM 1086 N N . ASP A 1 132 ? -0.859 -12.766 -11.391 1 97.38 132 ASP A N 1
ATOM 1087 C CA . ASP A 1 132 ? -1.484 -14.062 -11.648 1 97.38 132 ASP A CA 1
ATOM 1088 C C . ASP A 1 132 ? -2.994 -14 -11.422 1 97.38 132 ASP A C 1
ATOM 1090 O O . ASP A 1 132 ? -3.727 -14.906 -11.82 1 97.38 132 ASP A O 1
ATOM 1094 N N . GLY A 1 133 ? -3.391 -12.977 -10.688 1 95.88 133 GLY A N 1
ATOM 1095 C CA . GLY A 1 133 ? -4.812 -12.812 -10.414 1 95.88 133 GLY A CA 1
ATOM 1096 C C . GLY A 1 133 ? -5.57 -12.172 -11.562 1 95.88 133 GLY A C 1
ATOM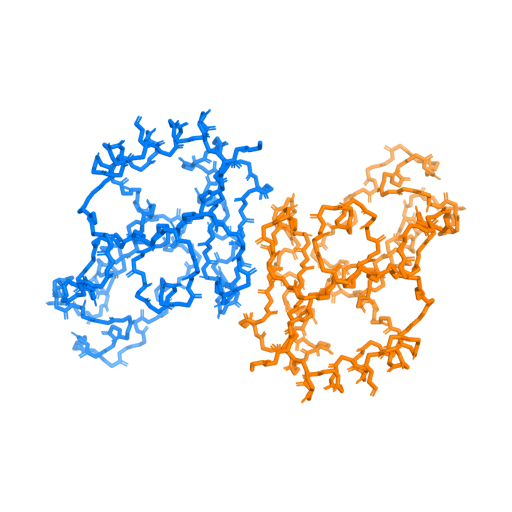 1097 O O . GLY A 1 133 ? -5.367 -11 -11.867 1 95.88 133 GLY A O 1
ATOM 1098 N N . ILE A 1 134 ? -6.461 -12.836 -12.117 1 95.81 134 ILE A N 1
ATOM 1099 C CA . ILE A 1 134 ? -7.234 -12.414 -13.273 1 95.81 134 ILE A CA 1
ATOM 1100 C C . ILE A 1 134 ? -7.992 -11.125 -12.945 1 95.81 134 ILE A C 1
ATOM 1102 O O . ILE A 1 134 ? -8.016 -10.188 -13.75 1 95.81 134 ILE A O 1
ATOM 1106 N N . HIS A 1 135 ? -8.57 -11.07 -11.773 1 94.31 135 HIS A N 1
ATOM 1107 C CA . HIS A 1 135 ? -9.383 -9.93 -11.375 1 94.31 135 HIS A CA 1
ATOM 1108 C C . HIS A 1 135 ? -8.562 -8.641 -11.344 1 94.31 135 HIS A C 1
ATOM 1110 O O . HIS A 1 135 ? -9.07 -7.57 -11.688 1 94.31 135 HIS A O 1
ATOM 1116 N N . ASN A 1 136 ? -7.297 -8.734 -10.984 1 95.75 136 ASN A N 1
ATOM 1117 C CA . ASN A 1 136 ? -6.414 -7.574 -10.945 1 95.75 136 ASN A CA 1
ATOM 1118 C C . ASN A 1 136 ? -6.105 -7.055 -12.344 1 95.75 136 ASN A C 1
ATOM 1120 O O . ASN A 1 136 ? -6.004 -5.844 -12.555 1 95.75 136 ASN A O 1
ATOM 1124 N N . LEU A 1 137 ? -6 -7.961 -13.281 1 96.94 137 LEU A N 1
ATOM 1125 C CA . LEU A 1 137 ? -5.668 -7.602 -14.656 1 96.94 137 LEU A CA 1
ATOM 1126 C C . LEU A 1 137 ? -6.898 -7.074 -15.391 1 96.94 137 LEU A C 1
ATOM 1128 O O . LEU A 1 137 ? -6.781 -6.207 -16.266 1 96.94 137 LEU A O 1
ATOM 1132 N N . GLU A 1 138 ? -8.055 -7.551 -15.016 1 95.31 138 GLU A N 1
ATOM 1133 C CA . GLU A 1 138 ? -9.289 -7.129 -15.664 1 95.31 138 GLU A CA 1
ATOM 1134 C C . GLU A 1 138 ? -9.523 -5.633 -15.492 1 95.31 138 GLU A C 1
ATOM 1136 O O . GLU A 1 138 ? -9.984 -4.957 -16.406 1 95.31 138 GLU A O 1
ATOM 1141 N N . SER A 1 139 ? -9.227 -5.148 -14.375 1 91.19 139 SER A N 1
ATOM 1142 C CA . SER A 1 139 ? -9.508 -3.752 -14.055 1 91.19 139 SER A CA 1
ATOM 1143 C C . SER A 1 139 ? -8.352 -2.846 -14.461 1 91.19 139 SER A C 1
ATOM 1145 O O . SER A 1 139 ? -8.453 -1.62 -14.383 1 91.19 139 SER A O 1
ATOM 1147 N N . PHE A 1 140 ? -7.324 -3.385 -14.922 1 95.31 140 PHE A N 1
ATOM 1148 C CA . PHE A 1 140 ? -6.117 -2.631 -15.234 1 95.31 140 PHE A CA 1
ATOM 1149 C C . PHE A 1 140 ? -6.172 -2.092 -16.656 1 95.31 140 PHE A C 1
ATOM 1151 O O . PHE A 1 140 ? -6.66 -2.766 -17.562 1 95.31 140 PHE A O 1
ATOM 1158 N N . GLU A 1 141 ? -5.68 -0.803 -17 1 90.75 141 GLU A N 1
ATOM 1159 C CA . GLU A 1 141 ? -5.77 -0.181 -18.312 1 90.75 141 GLU A CA 1
ATOM 1160 C C . GLU A 1 141 ? -4.438 -0.248 -19.047 1 90.75 141 GLU A C 1
ATOM 1162 O O . GLU A 1 141 ? -4.375 -0.015 -20.266 1 90.75 141 GLU A O 1
ATOM 1167 N N . GLY A 1 142 ? -3.354 -0.826 -18.734 1 95.75 142 GLY A N 1
ATOM 1168 C CA . GLY A 1 142 ? -2.061 -0.947 -19.391 1 95.75 142 GLY A CA 1
ATOM 1169 C C . GLY A 1 142 ? -1.808 -2.33 -19.953 1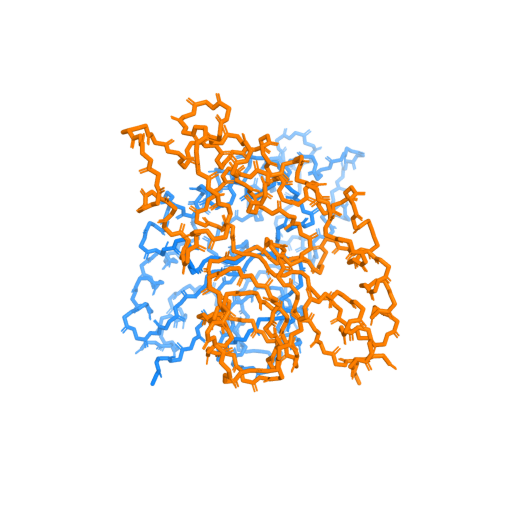 95.75 142 GLY A C 1
ATOM 1170 O O . GLY A 1 142 ? -2.746 -3.033 -20.344 1 95.75 142 GLY A O 1
ATOM 1171 N N . MET A 1 143 ? -0.617 -2.602 -20.25 1 98.06 143 MET A N 1
ATOM 1172 C CA . MET A 1 143 ? -0.262 -3.941 -20.719 1 98.06 143 MET A CA 1
ATOM 1173 C C . MET A 1 143 ? -0.436 -4.961 -19.594 1 98.06 143 MET A C 1
ATOM 1175 O O . MET A 1 143 ? 0.121 -4.797 -18.5 1 98.06 143 MET A O 1
ATOM 1179 N N . LYS A 1 144 ? -1.214 -5.941 -19.875 1 98.38 144 LYS A N 1
ATOM 1180 C CA . LYS A 1 144 ? -1.581 -6.957 -18.891 1 98.38 144 LYS A CA 1
ATOM 1181 C C . LYS A 1 144 ? -0.835 -8.266 -19.141 1 98.38 144 LYS A C 1
ATOM 1183 O O . LYS A 1 144 ? -1.004 -8.891 -20.203 1 98.38 144 LYS A O 1
ATOM 1188 N N . ILE A 1 145 ? -0.055 -8.672 -18.219 1 98.62 145 ILE A N 1
ATOM 1189 C CA . ILE A 1 145 ? 0.693 -9.922 -18.344 1 98.62 145 ILE A CA 1
ATOM 1190 C C . ILE A 1 145 ? 0.238 -10.898 -17.266 1 98.62 145 ILE A C 1
ATOM 1192 O O . ILE A 1 145 ? 0.383 -10.625 -16.062 1 98.62 145 ILE A O 1
ATOM 1196 N N . LEU A 1 146 ? -0.312 -12.008 -17.703 1 98.5 146 LEU A N 1
ATOM 1197 C CA . LEU A 1 146 ? -0.835 -13.031 -16.797 1 98.5 146 LEU A CA 1
ATOM 1198 C C . LEU A 1 146 ? 0.217 -14.094 -16.516 1 98.5 146 LEU A C 1
ATOM 1200 O O . LEU A 1 146 ? 0.594 -14.852 -17.406 1 98.5 146 LEU A O 1
ATOM 1204 N N . PHE A 1 147 ? 0.695 -14.117 -15.305 1 98.44 147 PHE A N 1
ATOM 1205 C CA . PHE A 1 147 ? 1.661 -15.125 -14.891 1 98.44 147 PHE A CA 1
ATOM 1206 C C . PHE A 1 147 ? 0.97 -16.453 -14.617 1 98.44 147 PHE A C 1
ATOM 1208 O O . PHE A 1 147 ? -0.056 -16.5 -13.938 1 98.44 147 PHE A O 1
ATOM 1215 N N . ASP A 1 148 ? 1.487 -17.453 -15.047 1 96.62 148 ASP A N 1
ATOM 1216 C CA . ASP A 1 148 ? 0.846 -18.766 -15.039 1 96.62 148 ASP A CA 1
ATOM 1217 C C . ASP A 1 148 ? 0.625 -19.266 -13.609 1 96.62 148 ASP A C 1
ATOM 1219 O O . ASP A 1 148 ? 1.51 -19.141 -12.766 1 96.62 148 ASP A O 1
ATOM 1223 N N . ALA A 1 149 ? -0.499 -19.781 -13.383 1 95.69 149 ALA A N 1
ATOM 1224 C CA . ALA A 1 149 ? -0.913 -20.438 -12.148 1 95.69 149 ALA A CA 1
ATOM 1225 C C . ALA A 1 149 ? -2.084 -21.391 -12.398 1 95.69 149 ALA A C 1
ATOM 1227 O O . ALA A 1 149 ? -2.818 -21.234 -13.375 1 95.69 149 ALA A O 1
ATOM 1228 N N . PRO A 1 150 ? -2.262 -22.328 -11.562 1 94.06 150 PRO A N 1
ATOM 1229 C CA . PRO A 1 150 ? -3.334 -23.297 -11.773 1 94.06 150 PRO A CA 1
ATOM 1230 C C . PRO A 1 150 ? -4.707 -22.656 -11.906 1 94.06 150 PRO A C 1
ATOM 1232 O O . PRO A 1 150 ? -5.523 -23.078 -12.727 1 94.06 150 PRO A O 1
ATOM 1235 N N . HIS A 1 151 ? -4.969 -21.594 -11.227 1 93.44 151 HIS A N 1
ATOM 1236 C CA . HIS A 1 151 ? -6.305 -21.016 -11.141 1 93.44 151 HIS A CA 1
ATOM 1237 C C . HIS A 1 151 ? -6.59 -20.109 -12.336 1 93.44 151 HIS A C 1
ATOM 1239 O O . HIS A 1 151 ? -7.711 -19.625 -12.492 1 93.44 151 HIS A O 1
ATOM 1245 N N . ASN A 1 152 ? -5.566 -19.938 -13.203 1 95.56 152 ASN A N 1
ATOM 1246 C CA . ASN A 1 152 ? -5.828 -19 -14.289 1 95.56 152 ASN A CA 1
ATOM 1247 C C . ASN A 1 152 ? -5.535 -19.625 -15.648 1 95.56 152 ASN A C 1
ATOM 1249 O O . ASN A 1 152 ? -5.43 -18.922 -16.656 1 95.56 152 ASN A O 1
ATOM 1253 N N . ARG A 1 153 ? -5.379 -20.922 -15.719 1 90.94 153 ARG A N 1
ATOM 1254 C CA . ARG A 1 153 ? -4.887 -21.609 -16.906 1 90.94 153 ARG A CA 1
ATOM 1255 C C . ARG A 1 153 ? -5.902 -21.547 -18.031 1 90.94 153 ARG A C 1
ATOM 1257 O O . ARG A 1 153 ? -5.539 -21.656 -19.203 1 90.94 153 ARG A O 1
ATOM 1264 N N . ASN A 1 154 ? -7.117 -21.281 -17.719 1 90.5 154 ASN A N 1
ATOM 1265 C CA . ASN A 1 154 ? -8.133 -21.219 -18.766 1 90.5 154 ASN A CA 1
ATOM 1266 C C . ASN A 1 154 ? -8.336 -19.781 -19.266 1 90.5 154 ASN A C 1
ATOM 1268 O O . ASN A 1 154 ? -9.172 -19.547 -20.141 1 90.5 154 ASN A O 1
ATOM 1272 N N . GLU A 1 155 ? -7.566 -18.875 -18.734 1 93.56 155 GLU A N 1
ATOM 1273 C CA . GLU A 1 155 ? -7.691 -17.469 -19.141 1 93.56 155 GLU A CA 1
ATOM 1274 C C . GLU A 1 155 ? -6.836 -17.172 -20.359 1 93.56 155 GLU A C 1
ATOM 1276 O O . GLU A 1 155 ? -5.648 -17.484 -20.391 1 93.56 155 GLU A O 1
ATOM 1281 N N . ASN A 1 156 ? -7.492 -16.5 -21.375 1 92.5 156 ASN A N 1
ATOM 1282 C CA . ASN A 1 156 ? -6.77 -16.234 -22.609 1 92.5 156 ASN A CA 1
ATOM 1283 C C . ASN A 1 156 ? -6.879 -14.766 -23.016 1 92.5 156 ASN A C 1
ATOM 1285 O O . ASN A 1 156 ? -6.469 -14.391 -24.125 1 92.5 156 ASN A O 1
ATOM 1289 N N . ARG A 1 157 ? -7.473 -13.961 -22.25 1 94.88 157 ARG A N 1
ATOM 1290 C CA . ARG A 1 157 ? -7.742 -12.57 -22.594 1 94.88 157 ARG A CA 1
ATOM 1291 C C . ARG A 1 157 ? -6.48 -11.719 -22.469 1 94.88 157 ARG A C 1
ATOM 1293 O O . ARG A 1 157 ? -6.418 -10.609 -22.984 1 94.88 157 ARG A O 1
ATOM 1300 N N . PHE A 1 158 ? -5.418 -12.289 -21.812 1 97.69 158 PHE A N 1
ATOM 1301 C CA . PHE A 1 158 ? -4.223 -11.508 -21.516 1 97.69 158 PHE A CA 1
ATOM 1302 C C . PHE A 1 158 ? -2.982 -12.156 -22.109 1 97.69 158 PHE A C 1
ATOM 1304 O O . PHE A 1 158 ? -3.039 -13.297 -22.578 1 97.69 158 PHE A O 1
ATOM 1311 N N . ILE A 1 159 ? -1.896 -11.352 -22.156 1 97.62 159 ILE A N 1
ATOM 1312 C CA . ILE A 1 159 ? -0.615 -11.953 -22.516 1 97.62 159 ILE A CA 1
ATOM 1313 C C . ILE A 1 159 ? -0.192 -12.945 -21.438 1 97.62 159 ILE A C 1
ATOM 1315 O O . ILE A 1 159 ? 0.025 -12.57 -20.281 1 97.62 159 ILE A O 1
ATOM 1319 N N . ARG A 1 160 ? -0.045 -14.109 -21.828 1 97.5 160 ARG A N 1
ATOM 1320 C CA . ARG A 1 160 ? 0.293 -15.156 -20.875 1 97.5 160 ARG A CA 1
ATOM 1321 C C . ARG A 1 160 ? 1.791 -15.438 -20.875 1 97.5 160 ARG A C 1
ATOM 1323 O O . ARG A 1 160 ? 2.418 -15.477 -21.938 1 97.5 160 ARG A O 1
ATOM 1330 N N . VAL A 1 161 ? 2.326 -15.656 -19.672 1 98.06 161 VAL A N 1
ATOM 1331 C CA . VAL A 1 161 ? 3.715 -16.062 -19.516 1 98.06 161 VAL A CA 1
ATOM 1332 C C . VAL A 1 161 ? 3.793 -17.25 -18.531 1 98.06 161 VAL A C 1
ATOM 1334 O O . VAL A 1 161 ? 3.07 -17.281 -17.547 1 98.06 161 VAL A O 1
ATOM 1337 N N . MET A 1 162 ? 4.695 -18.172 -18.797 1 96.81 162 MET A N 1
ATOM 1338 C CA . MET A 1 162 ? 4.793 -19.391 -17.984 1 96.81 162 MET A CA 1
ATOM 1339 C C . MET A 1 162 ? 5.852 -19.25 -16.906 1 96.81 162 MET A C 1
ATOM 1341 O O . MET A 1 162 ? 5.824 -19.969 -15.906 1 96.81 162 MET A O 1
ATOM 1345 N N . ASN A 1 163 ? 6.773 -18.438 -17.25 1 97.81 163 ASN A N 1
ATOM 1346 C CA . ASN A 1 163 ? 7.895 -18.25 -16.328 1 97.81 163 ASN A CA 1
ATOM 1347 C C . ASN A 1 163 ? 8.57 -16.906 -16.547 1 97.81 163 ASN A C 1
ATOM 1349 O O . ASN A 1 163 ? 8.164 -16.125 -17.422 1 97.81 163 ASN A O 1
ATOM 1353 N N . TRP A 1 164 ? 9.547 -16.594 -15.742 1 98.56 164 TRP A N 1
ATOM 1354 C CA . TRP A 1 164 ? 10.18 -15.273 -15.773 1 98.56 164 TRP A CA 1
ATOM 1355 C C . TRP A 1 164 ? 11.078 -15.133 -17 1 98.56 164 TRP A C 1
ATOM 1357 O O . TRP A 1 164 ? 11.383 -14.016 -17.422 1 98.56 164 TRP A O 1
ATOM 1367 N N . GLU A 1 165 ? 11.5 -16.219 -17.562 1 98.19 165 GLU A N 1
ATOM 1368 C CA . GLU A 1 165 ? 12.258 -16.141 -18.812 1 98.19 165 GLU A CA 1
ATOM 1369 C C . GLU A 1 165 ? 11.414 -15.539 -19.938 1 98.19 165 GLU A C 1
ATOM 1371 O O . GLU A 1 165 ? 11.922 -14.773 -20.766 1 98.19 165 GLU A O 1
ATOM 1376 N N . GLU A 1 166 ? 10.188 -15.906 -19.969 1 98.56 166 GLU A N 1
ATOM 1377 C CA . GLU A 1 166 ? 9.297 -15.359 -20.984 1 98.56 166 GLU A CA 1
ATOM 1378 C C . GLU A 1 166 ? 9.055 -13.867 -20.766 1 98.56 166 GLU A C 1
ATOM 1380 O O . GLU A 1 166 ? 8.906 -13.109 -21.734 1 98.56 166 GLU A O 1
ATOM 1385 N N . ILE A 1 167 ? 9.008 -13.438 -19.5 1 98.44 167 ILE A N 1
ATOM 1386 C CA . ILE A 1 167 ? 8.898 -12.016 -19.203 1 98.44 167 ILE A CA 1
ATOM 1387 C C . ILE A 1 167 ? 10.141 -11.281 -19.703 1 98.44 167 ILE A C 1
ATOM 1389 O O . ILE A 1 167 ? 10.039 -10.219 -20.328 1 98.44 167 ILE A O 1
ATOM 1393 N N . GLU A 1 168 ? 11.234 -11.898 -19.453 1 98.38 168 GLU A N 1
ATOM 1394 C CA . GLU A 1 168 ? 12.492 -11.328 -19.922 1 98.38 168 GLU A CA 1
ATOM 1395 C C . GLU A 1 168 ? 12.484 -11.133 -21.438 1 98.38 168 GLU A C 1
ATOM 1397 O O . GLU A 1 168 ? 12.844 -10.062 -21.938 1 98.38 168 GLU A O 1
ATOM 1402 N N . ARG A 1 169 ? 12.078 -12.086 -22.156 1 97.94 169 ARG A N 1
ATOM 1403 C CA . ARG A 1 169 ? 12.047 -12.039 -23.625 1 97.94 169 ARG A CA 1
ATOM 1404 C C . ARG A 1 169 ? 11.086 -10.969 -24.109 1 97.94 169 ARG A C 1
ATOM 1406 O O . ARG A 1 169 ? 11.352 -10.297 -25.109 1 97.94 169 ARG A O 1
ATOM 1413 N N . LYS A 1 170 ? 10.008 -10.781 -23.422 1 97.81 170 LYS A N 1
ATOM 1414 C CA . LYS A 1 170 ? 8.938 -9.891 -23.859 1 97.81 170 LYS A CA 1
ATOM 1415 C C . LYS A 1 170 ? 9.273 -8.438 -23.531 1 97.81 170 LYS A C 1
ATOM 1417 O O . LYS A 1 170 ? 8.922 -7.535 -24.297 1 97.81 170 LYS A O 1
ATOM 1422 N N . LEU A 1 171 ? 9.93 -8.219 -22.422 1 97.88 171 LEU A N 1
ATOM 1423 C CA . LEU A 1 171 ? 10.039 -6.852 -21.938 1 97.88 171 LEU A CA 1
ATOM 1424 C C . LEU A 1 171 ? 11.461 -6.328 -22.094 1 97.88 171 LEU A C 1
ATOM 1426 O O . LEU A 1 171 ? 11.695 -5.121 -22.031 1 97.88 171 LEU A O 1
ATOM 1430 N N . LEU A 1 172 ? 12.406 -7.195 -22.203 1 95.62 172 LEU A N 1
ATOM 1431 C CA . LEU A 1 172 ? 13.797 -6.762 -22.328 1 95.62 172 LEU A CA 1
ATOM 1432 C C . LEU A 1 172 ? 14.297 -6.969 -23.75 1 95.62 172 LEU A C 1
ATOM 1434 O O . LEU A 1 172 ? 14.992 -6.105 -24.297 1 95.62 172 LEU A O 1
ATOM 1438 N N . MET B 1 1 ? -19 5.582 -13.219 1 78.69 1 MET B N 1
ATOM 1439 C CA . MET B 1 1 ? -18.094 5.121 -12.164 1 78.69 1 MET B CA 1
ATOM 1440 C C . MET B 1 1 ? -17.75 6.254 -11.203 1 78.69 1 MET B C 1
ATOM 1442 O O . MET B 1 1 ? -17.688 7.418 -11.609 1 78.69 1 MET B O 1
ATOM 1446 N N . LYS B 1 2 ? -17.828 6.008 -9.898 1 92 2 LYS B N 1
ATOM 1447 C CA . LYS B 1 2 ? -17.516 7.051 -8.922 1 92 2 LYS B CA 1
ATOM 1448 C C . LYS B 1 2 ? -16.078 7.551 -9.094 1 92 2 LYS B C 1
ATOM 1450 O O . LYS B 1 2 ? -15.18 6.77 -9.398 1 92 2 LYS B O 1
ATOM 1455 N N . LYS B 1 3 ? -15.953 8.922 -9.008 1 97.31 3 LYS B N 1
ATOM 1456 C CA . LYS B 1 3 ? -14.594 9.461 -8.938 1 97.31 3 LYS B CA 1
ATOM 1457 C C . LYS B 1 3 ? -13.852 8.922 -7.727 1 97.31 3 LYS B C 1
ATOM 1459 O O . LYS B 1 3 ? -14.461 8.594 -6.707 1 97.31 3 LYS B O 1
ATOM 1464 N N . VAL B 1 4 ? -12.57 8.828 -7.871 1 97.75 4 VAL B N 1
ATOM 1465 C CA . VAL B 1 4 ? -11.734 8.25 -6.82 1 97.75 4 VAL B CA 1
ATOM 1466 C C . VAL B 1 4 ? -11 9.359 -6.074 1 97.75 4 VAL B C 1
ATOM 1468 O O . VAL B 1 4 ? -10.398 10.234 -6.695 1 97.75 4 VAL B O 1
ATOM 1471 N N . ILE B 1 5 ? -11.039 9.344 -4.75 1 98.62 5 ILE B N 1
ATOM 1472 C CA . ILE B 1 5 ? -10.305 10.266 -3.895 1 98.62 5 ILE B CA 1
ATOM 1473 C C . ILE B 1 5 ? -9.242 9.508 -3.102 1 98.62 5 ILE B C 1
ATOM 1475 O O . ILE B 1 5 ? -9.539 8.477 -2.492 1 98.62 5 ILE B O 1
ATOM 1479 N N . ALA B 1 6 ? -8.039 9.953 -3.184 1 98.56 6 ALA B N 1
ATOM 1480 C CA . ALA B 1 6 ? -6.961 9.469 -2.326 1 98.56 6 ALA B CA 1
ATOM 1481 C C . ALA B 1 6 ? -6.703 10.43 -1.171 1 98.56 6 ALA B C 1
ATOM 1483 O O . ALA B 1 6 ? -6.391 11.602 -1.389 1 98.56 6 ALA B O 1
ATOM 1484 N N . ILE B 1 7 ? -6.82 9.953 0.021 1 98.81 7 ILE B N 1
ATOM 1485 C CA . ILE B 1 7 ? -6.633 10.773 1.211 1 98.81 7 ILE B CA 1
ATOM 1486 C C . ILE B 1 7 ? -5.402 10.297 1.981 1 98.81 7 ILE B C 1
ATOM 1488 O O . ILE B 1 7 ? -5.281 9.109 2.295 1 98.81 7 ILE B O 1
ATOM 1492 N N . ASP B 1 8 ? -4.5 11.242 2.211 1 98.56 8 ASP B N 1
ATOM 1493 C CA . ASP B 1 8 ? -3.369 10.938 3.082 1 98.56 8 ASP B CA 1
ATOM 1494 C C . ASP B 1 8 ? -3.828 10.711 4.523 1 98.56 8 ASP B C 1
ATOM 1496 O O . ASP B 1 8 ? -4.867 11.234 4.934 1 98.56 8 ASP B O 1
ATOM 1500 N N . MET B 1 9 ? -3.008 9.93 5.266 1 98.44 9 MET B N 1
ATOM 1501 C CA . MET B 1 9 ? -3.344 9.648 6.656 1 98.44 9 MET B CA 1
ATOM 1502 C C . MET B 1 9 ? -2.688 10.656 7.594 1 98.44 9 MET B C 1
ATOM 1504 O O . MET B 1 9 ? -3.375 11.422 8.266 1 98.44 9 MET B O 1
ATOM 1508 N N . ASP B 1 10 ? -1.357 10.695 7.543 1 96.94 10 ASP B N 1
ATOM 1509 C CA . ASP B 1 10 ? -0.581 11.461 8.516 1 96.94 10 ASP B CA 1
ATOM 1510 C C . ASP B 1 10 ? -0.711 12.961 8.258 1 96.94 10 ASP B C 1
ATOM 1512 O O . ASP B 1 10 ? -0.424 13.445 7.16 1 96.94 10 ASP B O 1
ATOM 1516 N N . GLN B 1 11 ? -1.196 13.68 9.289 1 96.81 11 GLN B N 1
ATOM 1517 C CA . GLN B 1 11 ? -1.359 15.133 9.297 1 96.81 11 GLN B CA 1
ATOM 1518 C C . GLN B 1 11 ? -2.555 15.547 8.445 1 96.81 11 GLN B C 1
ATOM 1520 O O . GLN B 1 11 ? -2.756 16.734 8.188 1 96.81 11 GLN B O 1
ATOM 1525 N N . VAL B 1 12 ? -3.312 14.562 7.996 1 98.56 12 VAL B N 1
ATOM 1526 C CA . VAL B 1 12 ? -4.543 14.836 7.262 1 98.56 12 VAL B CA 1
ATOM 1527 C C . VAL B 1 12 ? -5.73 14.211 7.992 1 98.56 12 VAL B C 1
ATOM 1529 O O . VAL B 1 12 ? -6.699 14.898 8.312 1 98.56 12 VAL B O 1
ATOM 1532 N N . LEU B 1 13 ? -5.695 12.922 8.25 1 98.81 13 LEU B N 1
ATOM 1533 C CA . LEU B 1 13 ? -6.676 12.242 9.086 1 98.81 13 LEU B CA 1
ATOM 1534 C C . LEU B 1 13 ? -6.203 12.172 10.539 1 98.81 13 LEU B C 1
ATOM 1536 O O . LEU B 1 13 ? -6.996 12.367 11.461 1 98.81 13 LEU B O 1
ATOM 1540 N N . ALA B 1 14 ? -4.922 11.883 10.703 1 98.5 14 ALA B N 1
ATOM 1541 C CA . ALA B 1 14 ? -4.293 11.703 12.008 1 98.5 14 ALA B CA 1
ATOM 1542 C C . ALA B 1 14 ? -3.381 12.875 12.344 1 98.5 14 ALA B C 1
ATOM 1544 O O . ALA B 1 14 ? -2.621 13.344 11.5 1 98.5 14 ALA B O 1
ATOM 1545 N N . ASP B 1 15 ? -3.459 13.367 13.516 1 97.69 15 ASP B N 1
ATOM 1546 C CA . ASP B 1 15 ? -2.656 14.508 13.961 1 97.69 15 ASP B CA 1
ATOM 1547 C C . ASP B 1 15 ? -1.258 14.062 14.383 1 97.69 15 ASP B C 1
ATOM 1549 O O . ASP B 1 15 ? -0.914 14.109 15.562 1 97.69 15 ASP B O 1
ATOM 1553 N N . LEU B 1 16 ? -0.454 13.773 13.43 1 96.56 16 LEU B N 1
ATOM 1554 C CA . LEU B 1 16 ? 0.885 13.25 13.688 1 96.56 16 LEU B CA 1
ATOM 1555 C C . LEU B 1 16 ? 1.773 14.328 14.305 1 96.56 16 LEU B C 1
ATOM 1557 O O . LEU B 1 16 ? 2.436 14.086 15.32 1 96.56 16 LEU B O 1
ATOM 1561 N N . LEU B 1 17 ? 1.769 15.508 13.766 1 96.06 17 LEU B N 1
ATOM 1562 C CA . LEU B 1 17 ? 2.709 16.547 14.156 1 96.06 17 LEU B CA 1
ATOM 1563 C C . LEU B 1 17 ? 2.52 16.938 15.617 1 96.06 17 LEU B C 1
ATOM 1565 O O . LEU B 1 17 ? 3.477 16.922 16.391 1 96.06 17 LEU B O 1
ATOM 1569 N N . SER B 1 18 ? 1.297 17.219 16.016 1 96.19 18 SER B N 1
ATOM 1570 C CA . SER B 1 18 ? 1.023 17.641 17.391 1 96.19 18 SER B CA 1
ATOM 1571 C C . SER B 1 18 ? 1.433 16.562 18.391 1 96.19 18 SER B C 1
ATOM 1573 O O . SER B 1 18 ? 2.062 16.859 19.406 1 96.19 18 SER B O 1
ATOM 1575 N N . ASP B 1 19 ? 1.091 15.352 18.094 1 96.75 19 ASP B N 1
ATO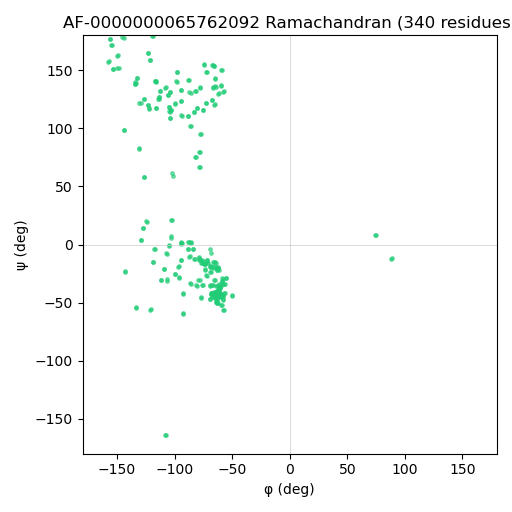M 1576 C CA . ASP B 1 19 ? 1.392 14.25 19 1 96.75 19 ASP B CA 1
ATOM 1577 C C . ASP B 1 19 ? 2.895 13.984 19.062 1 96.75 19 ASP B C 1
ATOM 1579 O O . ASP B 1 19 ? 3.436 13.734 20.141 1 96.75 19 ASP B O 1
ATOM 1583 N N . TRP B 1 20 ? 3.559 14.008 17.922 1 96.62 20 TRP B N 1
ATOM 1584 C CA . TRP B 1 20 ? 5.004 13.82 17.875 1 96.62 20 TRP B CA 1
ATOM 1585 C C . TRP B 1 20 ? 5.723 14.906 18.656 1 96.62 20 TRP B C 1
ATOM 1587 O O . TRP B 1 20 ? 6.613 14.617 19.453 1 96.62 20 TRP B O 1
ATOM 1597 N N . VAL B 1 21 ? 5.309 16.156 18.484 1 97.06 21 VAL B N 1
ATOM 1598 C CA . VAL B 1 21 ? 5.898 17.281 19.188 1 97.06 21 VAL B CA 1
ATOM 1599 C C . VAL B 1 21 ? 5.68 17.125 20.688 1 97.06 21 VAL B C 1
ATOM 1601 O O . VAL B 1 21 ? 6.574 17.422 21.484 1 97.06 21 VAL B O 1
ATOM 1604 N N . ALA B 1 22 ? 4.527 16.688 21.062 1 97.19 22 ALA B N 1
ATOM 1605 C CA . ALA B 1 22 ? 4.246 16.469 22.484 1 97.19 22 ALA B CA 1
ATOM 1606 C C . ALA B 1 22 ? 5.238 15.484 23.094 1 97.19 22 ALA B C 1
ATOM 1608 O O . ALA B 1 22 ? 5.75 15.703 24.188 1 97.19 22 ALA B O 1
ATOM 1609 N N . TYR B 1 23 ? 5.512 14.398 22.375 1 96.56 23 TYR B N 1
ATOM 1610 C CA . TYR B 1 23 ? 6.492 13.422 22.844 1 96.56 23 TYR B CA 1
ATOM 1611 C C . TYR B 1 23 ? 7.879 14.055 22.938 1 96.56 23 TYR B C 1
ATOM 1613 O O . TYR B 1 23 ? 8.578 13.867 23.938 1 96.56 23 TYR B O 1
ATOM 1621 N N . ILE B 1 24 ? 8.25 14.766 21.938 1 97.06 24 ILE B N 1
ATOM 1622 C CA . ILE B 1 24 ? 9.57 15.391 21.891 1 97.06 24 ILE B CA 1
ATOM 1623 C C . ILE B 1 24 ? 9.695 16.406 23.031 1 97.06 24 ILE B C 1
ATOM 1625 O O . ILE B 1 24 ? 10.742 16.484 23.688 1 97.06 24 ILE B O 1
ATOM 1629 N N . ASN B 1 25 ? 8.594 17.172 23.281 1 97.81 25 ASN B N 1
ATOM 1630 C CA . ASN B 1 25 ? 8.594 18.141 24.375 1 97.81 25 ASN B CA 1
ATOM 1631 C C . ASN B 1 25 ? 8.789 17.453 25.719 1 97.81 25 ASN B C 1
ATOM 1633 O O . ASN B 1 25 ? 9.5 17.969 26.578 1 97.81 25 ASN B O 1
ATOM 1637 N N . THR B 1 26 ? 8.266 16.328 25.859 1 97.5 26 THR B N 1
ATOM 1638 C CA . THR B 1 26 ? 8.297 15.609 27.125 1 97.5 26 THR B CA 1
ATOM 1639 C C . THR B 1 26 ? 9.672 14.992 27.359 1 97.5 26 THR B C 1
ATOM 1641 O O . THR B 1 26 ? 10.195 15.031 28.469 1 97.5 26 THR B O 1
ATOM 1644 N N . TYR B 1 27 ? 10.359 14.531 26.281 1 96.75 27 TYR B N 1
ATOM 1645 C CA . TYR B 1 27 ? 11.492 13.641 26.516 1 96.75 27 TYR B CA 1
ATOM 1646 C C . TYR B 1 27 ? 12.789 14.258 25.984 1 96.75 27 TYR B C 1
ATOM 1648 O O . TYR B 1 27 ? 13.883 13.805 26.328 1 96.75 27 TYR B O 1
ATOM 1656 N N . ASP B 1 28 ? 12.641 15.289 25.156 1 97.12 28 ASP B N 1
ATOM 1657 C CA . ASP B 1 28 ? 13.859 15.68 24.453 1 97.12 28 ASP B CA 1
ATOM 1658 C C . ASP B 1 28 ? 14.055 17.188 24.5 1 97.12 28 ASP B C 1
ATOM 1660 O O . ASP B 1 28 ? 15.133 17.672 24.828 1 97.12 28 ASP B O 1
ATOM 1664 N N . ASP B 1 29 ? 13.031 18 24.047 1 97.5 29 ASP B N 1
ATOM 1665 C CA . ASP B 1 29 ? 13.117 19.453 23.891 1 97.5 29 ASP B CA 1
ATOM 1666 C C . ASP B 1 29 ? 11.797 20.125 24.25 1 97.5 29 ASP B C 1
ATOM 1668 O O . ASP B 1 29 ? 10.914 20.266 23.406 1 97.5 29 ASP B O 1
ATOM 1672 N N . PRO B 1 30 ? 11.68 20.641 25.453 1 96.56 30 PRO B N 1
ATOM 1673 C CA . PRO B 1 30 ? 10.406 21.203 25.906 1 96.56 30 PRO B CA 1
ATOM 1674 C C . PRO B 1 30 ? 10.047 22.5 25.172 1 96.56 30 PRO B C 1
ATOM 1676 O O . PRO B 1 30 ? 8.922 23 25.312 1 96.56 30 PRO B O 1
ATOM 1679 N N . PHE B 1 31 ? 10.898 23 24.328 1 96.44 31 PHE B N 1
ATOM 1680 C CA . PHE B 1 31 ? 10.68 24.328 23.75 1 96.44 31 PHE B CA 1
ATOM 1681 C C . PHE B 1 31 ? 10.266 24.203 22.281 1 96.44 31 PHE B C 1
ATOM 1683 O O . PHE B 1 31 ? 9.953 25.219 21.641 1 96.44 31 PHE B O 1
ATOM 1690 N N . LEU B 1 32 ? 10.312 23.016 21.766 1 96.69 32 LEU B N 1
ATOM 1691 C CA . LEU B 1 32 ? 9.93 22.812 20.375 1 96.69 32 LEU B CA 1
ATOM 1692 C C . LEU B 1 32 ? 8.469 23.188 20.156 1 96.69 32 LEU B C 1
ATOM 1694 O O . LEU B 1 32 ? 7.598 22.812 20.938 1 96.69 32 LEU B O 1
ATOM 1698 N N . LYS B 1 33 ? 8.234 24 19.156 1 96.06 33 LYS B N 1
ATOM 1699 C CA . LYS B 1 33 ? 6.879 24.406 18.797 1 96.06 33 LYS B CA 1
ATOM 1700 C C . LYS B 1 33 ? 6.508 23.906 17.406 1 96.06 33 LYS B C 1
ATOM 1702 O O . LYS B 1 33 ? 7.324 23.953 16.484 1 96.06 33 LYS B O 1
ATOM 1707 N N . GLU B 1 34 ? 5.27 23.469 17.25 1 94.56 34 GLU B N 1
ATOM 1708 C CA . GLU B 1 34 ? 4.777 22.938 15.984 1 94.56 34 GLU B CA 1
ATOM 1709 C C . GLU B 1 34 ? 4.941 23.969 14.867 1 94.56 34 GLU B C 1
ATOM 1711 O O . GLU B 1 34 ? 5.34 23.609 13.75 1 94.56 34 GLU B O 1
ATOM 1716 N N . LYS B 1 35 ? 4.648 25.203 15.195 1 92.94 35 LYS B N 1
ATOM 1717 C CA . LYS B 1 35 ? 4.633 26.266 14.195 1 92.94 35 LYS B CA 1
ATOM 1718 C C . LYS B 1 35 ? 6.02 26.484 13.602 1 92.94 35 LYS B C 1
ATOM 1720 O O . LYS B 1 35 ? 6.156 27.078 12.531 1 92.94 35 LYS B O 1
ATOM 1725 N N . ASP B 1 36 ? 7.066 26.031 14.312 1 92.69 36 ASP B N 1
ATOM 1726 C CA . ASP B 1 36 ? 8.445 26.25 13.883 1 92.69 36 ASP B CA 1
ATOM 1727 C C . ASP B 1 36 ? 8.898 25.141 12.922 1 92.69 36 ASP B C 1
ATOM 1729 O O . ASP B 1 36 ? 9.945 25.266 12.281 1 92.69 36 ASP B O 1
ATOM 1733 N N . ILE B 1 37 ? 8.086 24.109 12.812 1 93.31 37 ILE B N 1
ATOM 1734 C CA . ILE B 1 37 ? 8.469 22.953 12.016 1 93.31 37 ILE B CA 1
ATOM 1735 C C . ILE B 1 37 ? 8.078 23.172 10.555 1 93.31 37 ILE B C 1
ATOM 1737 O O . ILE B 1 37 ? 6.926 22.938 10.172 1 93.31 37 ILE B O 1
ATOM 1741 N N . LEU B 1 38 ? 9.031 23.5 9.758 1 91.44 38 LEU B N 1
ATOM 1742 C CA . LEU B 1 38 ? 8.742 23.953 8.398 1 91.44 38 LEU B CA 1
ATOM 1743 C C . LEU B 1 38 ? 9.078 22.859 7.387 1 91.44 38 LEU B C 1
ATOM 1745 O O . LEU B 1 38 ? 9 23.078 6.176 1 91.44 38 LEU B O 1
ATOM 1749 N N . CYS B 1 39 ? 9.57 21.75 7.883 1 89.12 39 CYS B N 1
ATOM 1750 C CA . CYS B 1 39 ? 9.781 20.562 7.059 1 89.12 39 CYS B CA 1
ATOM 1751 C C . CYS B 1 39 ? 9.742 19.297 7.902 1 89.12 39 CYS B C 1
ATOM 1753 O O . CYS B 1 39 ? 9.695 19.359 9.133 1 89.12 39 CYS B O 1
ATOM 1755 N N . TRP B 1 40 ? 9.742 18.141 7.27 1 85.62 40 TRP B N 1
ATOM 1756 C CA . TRP B 1 40 ? 9.562 16.875 7.984 1 85.62 40 TRP B CA 1
ATOM 1757 C C . TRP B 1 40 ? 10.852 16.453 8.672 1 85.62 40 TRP B C 1
ATOM 1759 O O . TRP B 1 40 ? 10.844 15.547 9.523 1 85.62 40 TRP B O 1
ATOM 1769 N N . ASP B 1 41 ? 11.945 17.078 8.328 1 91.06 41 ASP B N 1
ATOM 1770 C CA . ASP B 1 41 ? 13.172 16.875 9.094 1 91.06 41 ASP B CA 1
ATOM 1771 C C . ASP B 1 41 ? 13.156 17.672 10.391 1 91.06 41 ASP B C 1
ATOM 1773 O O . ASP B 1 41 ? 13.875 18.672 10.523 1 91.06 41 ASP B O 1
ATOM 1777 N N . ILE B 1 42 ? 12.484 17.172 11.359 1 93.5 42 ILE B N 1
ATOM 1778 C CA . ILE B 1 42 ? 12.164 17.906 12.578 1 93.5 42 ILE B CA 1
ATOM 1779 C C . ILE B 1 42 ? 13.43 18.141 13.391 1 93.5 42 ILE B C 1
ATOM 1781 O O . ILE B 1 42 ? 13.484 19.031 14.234 1 93.5 42 ILE B O 1
ATOM 1785 N N . LYS B 1 43 ? 14.406 17.297 13.164 1 92.56 43 LYS B N 1
ATOM 1786 C CA . LYS B 1 43 ? 15.664 17.438 13.875 1 92.56 43 LYS B CA 1
ATOM 1787 C C . LYS B 1 43 ? 16.25 18.828 13.695 1 92.56 43 LYS B C 1
ATOM 1789 O O . LYS B 1 43 ? 16.906 19.359 14.594 1 92.56 43 LYS B O 1
ATOM 1794 N N . LYS B 1 44 ? 15.984 19.453 12.641 1 94.19 44 LYS B N 1
ATOM 1795 C CA . LYS B 1 44 ? 16.484 20.781 12.312 1 94.19 44 LYS B CA 1
ATOM 1796 C C . LYS B 1 44 ? 15.914 21.828 13.266 1 94.19 44 LYS B C 1
ATOM 1798 O O . LYS B 1 44 ? 16.438 22.938 13.359 1 94.19 44 LYS B O 1
ATOM 1803 N N . TYR B 1 45 ? 14.945 21.484 13.953 1 95.12 45 TYR B N 1
ATOM 1804 C CA . TYR B 1 45 ? 14.227 22.469 14.742 1 95.12 45 TYR B CA 1
ATOM 1805 C C . TYR B 1 45 ? 14.312 22.156 16.234 1 95.12 45 TYR B C 1
ATOM 1807 O O . TYR B 1 45 ? 13.758 22.875 17.062 1 95.12 45 TYR B O 1
ATOM 1815 N N . THR B 1 46 ? 14.938 21.031 16.516 1 94.88 46 THR B N 1
ATOM 1816 C CA . THR B 1 46 ? 15.016 20.594 17.906 1 94.88 46 THR B CA 1
ATOM 1817 C C . THR B 1 46 ? 16.359 20.984 18.516 1 94.88 46 THR B C 1
ATOM 1819 O O . THR B 1 46 ? 17.375 21.047 17.812 1 94.88 46 THR B O 1
ATOM 1822 N N . ASN B 1 47 ? 16.312 21.25 19.812 1 94 47 ASN B N 1
ATOM 1823 C CA . ASN B 1 47 ? 17.531 21.5 20.594 1 94 47 ASN B CA 1
ATOM 1824 C C . ASN B 1 47 ? 17.906 20.266 21.422 1 94 47 ASN B C 1
ATOM 1826 O O . ASN B 1 47 ? 17.922 20.328 22.656 1 94 47 ASN B O 1
ATOM 1830 N N . THR B 1 48 ? 18.156 19.234 20.781 1 95.25 48 THR B N 1
ATOM 1831 C CA . THR B 1 48 ? 18.562 18 21.438 1 95.25 48 THR B CA 1
ATOM 1832 C C . THR B 1 48 ? 19.469 17.188 20.516 1 95.25 48 THR B C 1
ATOM 1834 O O . THR B 1 48 ? 19.422 17.328 19.297 1 95.25 48 THR B O 1
ATOM 1837 N N . ASN B 1 49 ? 20.344 16.391 21.078 1 94 49 ASN B N 1
ATOM 1838 C CA . ASN B 1 49 ? 21.172 15.469 20.312 1 94 49 ASN B CA 1
ATOM 1839 C C . ASN B 1 49 ? 20.547 14.078 20.25 1 94 49 ASN B C 1
ATOM 1841 O O . ASN B 1 49 ? 21.078 13.195 19.562 1 94 49 ASN B O 1
ATOM 1845 N N . ASN B 1 50 ? 19.406 14 20.859 1 95.44 50 ASN B N 1
ATOM 1846 C CA . ASN B 1 50 ? 18.719 12.719 20.859 1 95.44 50 ASN B CA 1
ATOM 1847 C C . ASN B 1 50 ? 18.094 12.422 19.484 1 95.44 50 ASN B C 1
ATOM 1849 O O . ASN B 1 50 ? 17.844 13.336 18.703 1 95.44 50 ASN B O 1
ATOM 1853 N N . ASN B 1 51 ? 17.922 11.141 19.234 1 96 51 ASN B N 1
ATOM 1854 C CA . ASN B 1 51 ? 17.188 10.734 18.047 1 96 51 ASN B CA 1
ATOM 1855 C C . ASN B 1 51 ? 15.68 10.891 18.234 1 96 51 ASN B C 1
ATOM 1857 O O . ASN B 1 51 ? 15.016 9.969 18.703 1 96 51 ASN B O 1
ATOM 1861 N N . VAL B 1 52 ? 15.172 11.977 17.797 1 95.25 52 VAL B N 1
ATOM 1862 C CA . VAL B 1 52 ? 13.766 12.281 18.031 1 95.25 52 VAL B CA 1
ATOM 1863 C C . VAL B 1 52 ? 12.891 11.383 17.156 1 95.25 52 VAL B C 1
ATOM 1865 O O . VAL B 1 52 ? 11.688 11.258 17.406 1 95.25 52 VAL B O 1
ATOM 1868 N N . TYR B 1 53 ? 13.414 10.719 16.156 1 93.5 53 TYR B N 1
ATOM 1869 C CA . TYR B 1 53 ? 12.68 9.844 15.25 1 93.5 53 TYR B CA 1
ATOM 1870 C C . TYR B 1 53 ? 12.32 8.531 15.945 1 93.5 53 TYR B C 1
ATOM 1872 O O . TYR B 1 53 ? 11.453 7.793 15.469 1 93.5 53 TYR B O 1
ATOM 1880 N N . ARG B 1 54 ? 12.969 8.25 17.047 1 93.62 54 ARG B N 1
ATOM 1881 C CA . ARG B 1 54 ? 12.68 7.02 17.781 1 93.62 54 ARG B CA 1
ATOM 1882 C C . ARG B 1 54 ? 11.234 7.004 18.266 1 93.62 54 ARG B C 1
ATOM 1884 O O . ARG B 1 54 ? 10.695 5.941 18.578 1 93.62 54 ARG B O 1
ATOM 1891 N N . HIS B 1 55 ? 10.641 8.242 18.359 1 94.19 55 HIS B N 1
ATOM 1892 C CA . HIS B 1 55 ? 9.273 8.344 18.859 1 94.19 55 HIS B CA 1
ATOM 1893 C C . HIS B 1 55 ? 8.266 7.91 17.797 1 94.19 55 HIS B C 1
ATOM 1895 O O . HIS B 1 55 ? 7.09 7.691 18.109 1 94.19 55 HIS B O 1
ATOM 1901 N N . LEU B 1 56 ? 8.695 7.828 16.562 1 93.62 56 LEU B N 1
ATOM 1902 C CA . LEU B 1 56 ? 7.836 7.348 15.484 1 93.62 56 LEU B CA 1
ATOM 1903 C C . LEU B 1 56 ? 7.738 5.824 15.508 1 93.62 56 LEU B C 1
ATOM 1905 O O . LEU B 1 56 ? 8.203 5.156 14.578 1 93.62 56 LEU B O 1
ATOM 1909 N N . ASP B 1 57 ? 7.133 5.363 16.531 1 92.81 57 ASP B N 1
ATOM 1910 C CA . ASP B 1 57 ? 7.031 3.926 16.75 1 92.81 57 ASP B CA 1
ATOM 1911 C C . ASP B 1 57 ? 5.57 3.475 16.781 1 92.81 57 ASP B C 1
ATOM 1913 O O . ASP B 1 57 ? 4.668 4.258 16.469 1 92.81 57 ASP B O 1
ATOM 1917 N N . TYR B 1 58 ? 5.391 2.191 16.969 1 94.19 58 TYR B N 1
ATOM 1918 C CA . TYR B 1 58 ? 4.07 1.576 16.984 1 94.19 58 TYR B CA 1
ATOM 1919 C C . TYR B 1 58 ? 3.133 2.328 17.922 1 94.19 58 TYR B C 1
ATOM 1921 O O . TYR B 1 58 ? 1.998 2.641 17.547 1 94.19 58 TYR B O 1
ATOM 1929 N N . ASP B 1 59 ? 3.615 2.691 19.094 1 95.06 59 ASP B N 1
ATOM 1930 C CA . ASP B 1 59 ? 2.781 3.305 20.125 1 95.06 59 ASP B CA 1
ATOM 1931 C C . ASP B 1 59 ? 2.314 4.695 19.703 1 95.06 59 ASP B C 1
ATOM 1933 O O . ASP B 1 59 ? 1.159 5.062 19.922 1 95.06 59 ASP B O 1
ATOM 1937 N N . LEU B 1 60 ? 3.146 5.484 19.172 1 96.31 60 LEU B N 1
ATOM 1938 C CA . LEU B 1 60 ? 2.742 6.812 18.719 1 96.31 60 LEU B CA 1
ATOM 1939 C C . LEU B 1 60 ? 1.647 6.715 17.672 1 96.31 60 LEU B C 1
ATOM 1941 O O . LEU B 1 60 ? 0.584 7.324 17.812 1 96.31 60 LEU B O 1
ATOM 1945 N N . PHE B 1 61 ? 1.918 5.918 16.656 1 96.81 61 PHE B N 1
ATOM 1946 C CA . PHE B 1 61 ? 0.999 5.844 15.523 1 96.81 61 PHE B CA 1
ATOM 1947 C C . PHE B 1 61 ? -0.334 5.238 15.953 1 96.81 61 PHE B C 1
ATOM 1949 O O . PHE B 1 61 ? -1.385 5.598 15.414 1 96.81 61 PHE B O 1
ATOM 1956 N N . ARG B 1 62 ? -0.292 4.355 16.953 1 96.5 62 ARG B N 1
ATOM 1957 C CA . ARG B 1 62 ? -1.514 3.709 17.406 1 96.5 62 ARG B CA 1
ATOM 1958 C C . ARG B 1 62 ? -2.377 4.68 18.219 1 96.5 62 ARG B C 1
ATOM 1960 O O . ARG B 1 62 ? -3.588 4.484 18.344 1 96.5 62 ARG B O 1
ATOM 1967 N N . ASN B 1 63 ? -1.762 5.781 18.641 1 96.62 63 ASN B N 1
ATOM 1968 C CA . ASN B 1 63 ? -2.463 6.629 19.594 1 96.62 63 ASN B CA 1
ATOM 1969 C C . ASN B 1 63 ? -2.578 8.062 19.094 1 96.62 63 ASN B C 1
ATOM 1971 O O . ASN B 1 63 ? -2.797 8.984 19.891 1 96.62 63 ASN B O 1
ATOM 1975 N N . LEU B 1 64 ? -2.445 8.258 17.875 1 98 64 LEU B N 1
ATOM 1976 C CA . LEU B 1 64 ? -2.576 9.586 17.297 1 98 64 LEU B CA 1
ATOM 1977 C C . LEU B 1 64 ? -4.004 10.109 17.453 1 98 64 LEU B C 1
ATOM 1979 O O . LEU B 1 64 ? -4.961 9.344 17.328 1 98 64 LEU B O 1
ATOM 1983 N N . ASN B 1 65 ? -4.129 11.383 17.703 1 98.38 65 ASN B N 1
ATOM 1984 C CA . ASN B 1 65 ? -5.445 12.008 17.703 1 98.38 65 ASN B CA 1
ATOM 1985 C C . ASN B 1 65 ? -6.012 12.125 16.297 1 98.38 65 ASN B C 1
ATOM 1987 O O . ASN B 1 65 ? -5.262 12.25 15.328 1 98.38 65 ASN B O 1
ATOM 1991 N N . VAL B 1 66 ? -7.32 12.047 16.203 1 98.69 66 VAL B N 1
ATOM 1992 C CA . VAL B 1 66 ? -8.008 12.234 14.922 1 98.69 66 VAL B CA 1
ATOM 1993 C C . VAL B 1 66 ? -8.172 13.727 14.648 1 98.69 66 VAL B C 1
ATOM 1995 O O . VAL B 1 66 ? -8.523 14.5 15.547 1 98.69 66 VAL B O 1
ATOM 1998 N N . ILE B 1 67 ? -7.836 14.156 13.453 1 98.56 67 ILE B N 1
ATOM 1999 C CA . ILE B 1 67 ? -8.047 15.555 13.094 1 98.56 67 ILE B CA 1
ATOM 2000 C C . ILE B 1 67 ? -9.547 15.852 13.031 1 98.56 67 ILE B C 1
ATOM 2002 O O . ILE B 1 67 ? -10.312 15.094 12.43 1 98.56 67 ILE B O 1
ATOM 2006 N N . GLU B 1 68 ? -9.898 16.906 13.586 1 98.12 68 GLU B N 1
ATOM 2007 C CA . GLU B 1 68 ? -11.297 17.266 13.773 1 98.12 68 GLU B CA 1
ATOM 2008 C C . GLU B 1 68 ? -12.031 17.312 12.438 1 98.12 68 GLU B C 1
ATOM 2010 O O . GLU B 1 68 ? -11.523 17.875 11.469 1 98.12 68 GLU B O 1
ATOM 2015 N N . GLY B 1 69 ? -13.164 16.688 12.391 1 98.44 69 GLY B N 1
ATOM 2016 C CA . GLY B 1 69 ? -14.039 16.75 11.234 1 98.44 69 GLY B CA 1
ATOM 2017 C C . GLY B 1 69 ? -13.734 15.68 10.195 1 98.44 69 GLY B C 1
ATOM 2018 O O . GLY B 1 69 ? -14.547 15.422 9.312 1 98.44 69 GLY B O 1
ATOM 2019 N N . SER B 1 70 ? -12.594 15.008 10.336 1 98.75 70 SER B N 1
ATOM 2020 C CA . SER B 1 70 ? -12.141 14.078 9.305 1 98.75 70 SER B CA 1
ATOM 2021 C C . SER B 1 70 ? -13.055 12.859 9.219 1 98.75 70 SER B C 1
ATOM 2023 O O . SER B 1 70 ? -13.414 12.422 8.117 1 98.75 70 SER B O 1
ATOM 2025 N N . GLN B 1 71 ? -13.492 12.305 10.305 1 98.75 71 GLN B N 1
ATOM 2026 C CA . GLN B 1 71 ? -14.336 11.125 10.312 1 98.75 71 GLN B CA 1
ATOM 2027 C C . GLN B 1 71 ? -15.688 11.406 9.656 1 98.75 71 GLN B C 1
ATOM 2029 O O . GLN B 1 71 ? -16.109 10.68 8.758 1 98.75 71 GLN B O 1
ATOM 2034 N N . ARG B 1 72 ? -16.281 12.484 10.086 1 98.44 72 ARG B N 1
ATOM 2035 C CA . ARG B 1 72 ? -17.594 12.836 9.562 1 98.44 72 ARG B CA 1
ATOM 2036 C C . ARG B 1 72 ? -17.531 13.125 8.062 1 98.44 72 ARG B C 1
ATOM 2038 O O . ARG B 1 72 ? -18.297 12.562 7.289 1 98.44 72 ARG B O 1
ATOM 2045 N N . VAL B 1 73 ? -16.656 13.922 7.656 1 98.75 73 VAL B N 1
ATOM 2046 C CA . VAL B 1 73 ? -16.578 14.375 6.27 1 98.75 73 VAL B CA 1
ATOM 2047 C C . VAL B 1 73 ? -16.188 13.203 5.367 1 98.75 73 VAL B C 1
ATOM 2049 O O . VAL B 1 73 ? -16.734 13.039 4.277 1 98.75 73 VAL B O 1
ATOM 2052 N N . THR B 1 74 ? -15.234 12.375 5.812 1 98.75 74 THR B N 1
ATOM 2053 C CA . THR B 1 74 ? -14.828 11.219 5.016 1 98.75 74 THR B CA 1
ATOM 2054 C C . THR B 1 74 ? -16 10.281 4.781 1 98.75 74 THR B C 1
ATOM 2056 O O . THR B 1 74 ? -16.188 9.773 3.672 1 98.75 74 THR B O 1
ATOM 2059 N N . LYS B 1 75 ? -16.75 10.055 5.785 1 98.5 75 LYS B N 1
ATOM 2060 C CA . LYS B 1 75 ? -17.922 9.203 5.664 1 98.5 75 LYS B CA 1
ATOM 2061 C C . LYS B 1 75 ? -18.906 9.758 4.637 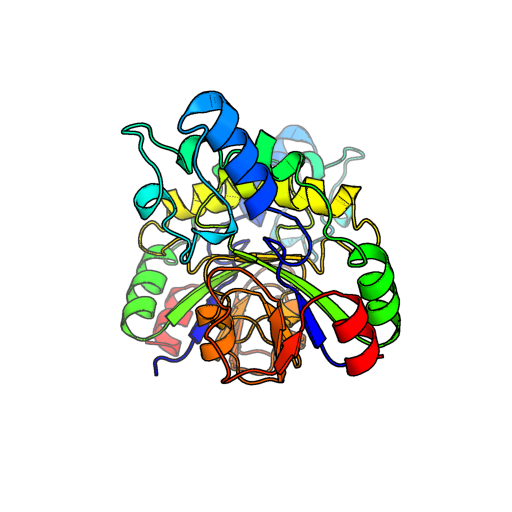1 98.5 75 LYS B C 1
ATOM 2063 O O . LYS B 1 75 ? -19.453 9.008 3.822 1 98.5 75 LYS B O 1
ATOM 2068 N N . GLU B 1 76 ? -19.094 11.008 4.699 1 98.5 76 GLU B N 1
ATOM 2069 C CA . GLU B 1 76 ? -19.969 11.648 3.734 1 98.5 76 GLU B CA 1
ATOM 2070 C C . GLU B 1 76 ? -19.406 11.562 2.32 1 98.5 76 GLU B C 1
ATOM 2072 O O . GLU B 1 76 ? -20.156 11.344 1.36 1 98.5 76 GLU B O 1
ATOM 2077 N N . LEU B 1 77 ? -18.109 11.758 2.182 1 98.56 77 LEU B N 1
ATOM 2078 C CA . LEU B 1 77 ? -17.453 11.664 0.884 1 98.56 77 LEU B CA 1
ATOM 2079 C C . LEU B 1 77 ? -17.656 10.281 0.266 1 98.56 77 LEU B C 1
ATOM 2081 O O . LEU B 1 77 ? -17.781 10.156 -0.955 1 98.56 77 LEU B O 1
ATOM 2085 N N . MET B 1 78 ? -17.703 9.258 1.106 1 98.06 78 MET B N 1
ATOM 2086 C CA . MET B 1 78 ? -17.797 7.879 0.634 1 98.06 78 MET B CA 1
ATOM 2087 C C . MET B 1 78 ? -19.141 7.625 -0.046 1 98.06 78 MET B C 1
ATOM 2089 O O . MET B 1 78 ? -19.297 6.648 -0.781 1 98.06 78 MET B O 1
ATOM 2093 N N . LYS B 1 79 ? -20.109 8.461 0.219 1 97.69 79 LYS B N 1
ATOM 2094 C CA . LYS B 1 79 ? -21.406 8.336 -0.438 1 97.69 79 LYS B CA 1
ATOM 2095 C C . LYS B 1 79 ? -21.328 8.773 -1.899 1 97.69 79 LYS B C 1
ATOM 2097 O O . LYS B 1 79 ? -22.109 8.312 -2.732 1 97.69 79 LYS B O 1
ATOM 2102 N N . LYS B 1 80 ? -20.453 9.586 -2.199 1 97.62 80 LYS B N 1
ATOM 2103 C CA . LYS B 1 80 ? -20.359 10.203 -3.52 1 97.62 80 LYS B CA 1
ATOM 2104 C C . LYS B 1 80 ? -19.125 9.734 -4.27 1 97.62 80 LYS B C 1
ATOM 2106 O O . LYS B 1 80 ? -19.109 9.688 -5.5 1 97.62 80 LYS B O 1
ATOM 2111 N N . TYR B 1 81 ? -18.078 9.414 -3.555 1 98.19 81 TYR B N 1
ATOM 2112 C CA . TYR B 1 81 ? -16.781 9.078 -4.141 1 98.19 81 TYR B CA 1
ATOM 2113 C C . TYR B 1 81 ? -16.344 7.68 -3.723 1 98.19 81 TYR B C 1
ATOM 2115 O O . TYR B 1 81 ? -16.891 7.105 -2.777 1 98.19 81 TYR B O 1
ATOM 2123 N N . GLU B 1 82 ? -15.445 7.066 -4.48 1 97.81 82 GLU B N 1
ATOM 2124 C CA . GLU B 1 82 ? -14.617 5.961 -3.992 1 97.81 82 GLU B CA 1
ATOM 2125 C C . GLU B 1 82 ? -13.398 6.48 -3.236 1 97.81 82 GLU B C 1
ATOM 2127 O O . GLU B 1 82 ? -12.508 7.094 -3.828 1 97.81 82 GLU B O 1
ATOM 2132 N N . VAL B 1 83 ? -13.398 6.191 -1.952 1 98.31 83 VAL B N 1
ATOM 2133 C CA . VAL B 1 83 ? -12.391 6.824 -1.112 1 98.31 83 VAL B CA 1
ATOM 2134 C C . VAL B 1 83 ? -11.32 5.801 -0.735 1 98.31 83 VAL B C 1
ATOM 2136 O O . VAL B 1 83 ? -11.633 4.695 -0.291 1 98.31 83 VAL B O 1
ATOM 2139 N N . TYR B 1 84 ? -10.078 6.137 -0.949 1 98.56 84 TYR B N 1
ATOM 2140 C CA . TYR B 1 84 ? -8.922 5.375 -0.489 1 98.56 84 TYR B CA 1
ATOM 2141 C C . TYR B 1 84 ? -8.086 6.184 0.496 1 98.56 84 TYR B C 1
ATOM 2143 O O . TYR B 1 84 ? -7.926 7.395 0.33 1 98.56 84 TYR B O 1
ATOM 2151 N N . VAL B 1 85 ? -7.613 5.516 1.479 1 98.69 85 VAL B N 1
ATOM 2152 C CA . VAL B 1 85 ? -6.562 6.098 2.305 1 98.69 85 VAL B 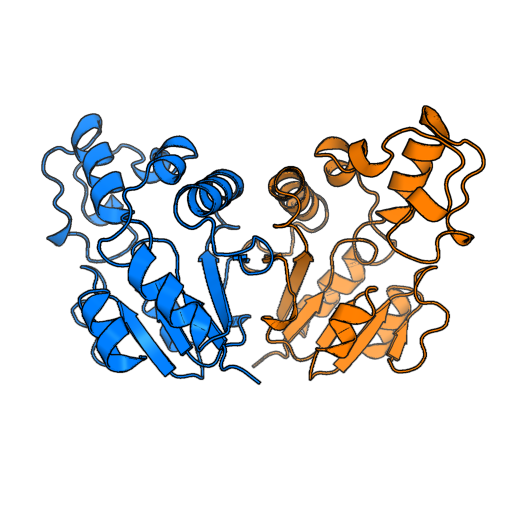CA 1
ATOM 2153 C C . VAL B 1 85 ? -5.195 5.645 1.795 1 98.69 85 VAL B C 1
ATOM 2155 O O . VAL B 1 85 ? -4.938 4.445 1.67 1 98.69 85 VAL B O 1
ATOM 2158 N N . VAL B 1 86 ? -4.344 6.625 1.466 1 98.31 86 VAL B N 1
ATOM 2159 C CA . VAL B 1 86 ? -3.016 6.34 0.938 1 98.31 86 VAL B CA 1
ATOM 2160 C C . VAL B 1 86 ? -1.956 6.977 1.837 1 98.31 86 VAL B C 1
ATOM 2162 O O . VAL B 1 86 ? -1.883 8.203 1.952 1 98.31 86 VAL B O 1
ATOM 2165 N N . THR B 1 87 ? -1.156 6.148 2.422 1 97.75 87 THR B N 1
ATOM 2166 C CA . THR B 1 87 ? -0.192 6.672 3.381 1 97.75 87 THR B CA 1
ATOM 2167 C C . THR B 1 87 ? 1.192 6.078 3.137 1 97.75 87 THR B C 1
ATOM 2169 O O . THR B 1 87 ? 1.315 4.906 2.777 1 97.75 87 THR B O 1
ATOM 2172 N N . THR B 1 88 ? 2.189 6.918 3.25 1 94.56 88 THR B N 1
ATOM 2173 C CA . THR B 1 88 ? 3.568 6.449 3.16 1 94.56 88 THR B CA 1
ATOM 2174 C C . THR B 1 88 ? 3.979 5.73 4.441 1 94.56 88 THR B C 1
ATOM 2176 O O . THR B 1 88 ? 4.004 6.332 5.516 1 94.56 88 THR B O 1
ATOM 2179 N N . ALA B 1 89 ? 4.258 4.402 4.27 1 92.94 89 ALA B N 1
ATOM 2180 C CA . ALA B 1 89 ? 4.5 3.615 5.477 1 92.94 89 ALA B CA 1
ATOM 2181 C C . ALA B 1 89 ? 5.594 2.576 5.242 1 92.94 89 ALA B C 1
ATOM 2183 O O . ALA B 1 89 ? 6.273 2.162 6.184 1 92.94 89 ALA B O 1
ATOM 2184 N N . THR B 1 90 ? 5.84 2.176 4.059 1 92.56 90 THR B N 1
ATOM 2185 C CA . THR B 1 90 ? 6.723 1.05 3.781 1 92.56 90 THR B CA 1
ATOM 2186 C C . THR B 1 90 ? 8.172 1.404 4.113 1 92.56 90 THR B C 1
ATOM 2188 O O . THR B 1 90 ? 8.992 0.519 4.359 1 92.56 90 THR B O 1
ATOM 2191 N N . ASN B 1 91 ? 8.445 2.672 4.207 1 87.62 91 ASN B N 1
ATOM 2192 C CA . ASN B 1 91 ? 9.781 3.096 4.617 1 87.62 91 ASN B CA 1
ATOM 2193 C C . ASN B 1 91 ? 9.961 2.986 6.129 1 87.62 91 ASN B C 1
ATOM 2195 O O . ASN B 1 91 ? 11.086 3.092 6.633 1 87.62 91 ASN B O 1
ATOM 2199 N N . HIS B 1 92 ? 8.875 2.779 6.77 1 87.19 92 HIS B N 1
ATOM 2200 C CA . HIS B 1 92 ? 8.859 2.572 8.211 1 87.19 92 HIS B CA 1
ATOM 2201 C C . HIS B 1 92 ? 8.047 1.342 8.586 1 87.19 92 HIS B C 1
ATOM 2203 O O . HIS B 1 92 ? 6.934 1.463 9.109 1 87.19 92 HIS B O 1
ATOM 2209 N N . PRO B 1 93 ? 8.633 0.228 8.5 1 85.5 93 PRO B N 1
ATOM 2210 C CA . PRO B 1 93 ? 7.906 -1.036 8.617 1 85.5 93 PRO B CA 1
ATOM 2211 C C . PRO B 1 93 ? 7.168 -1.17 9.953 1 85.5 93 PRO B C 1
ATOM 2213 O O . PRO B 1 93 ? 6.105 -1.795 10.008 1 85.5 93 PRO B O 1
ATOM 2216 N N . ASP B 1 94 ? 7.734 -0.579 10.953 1 82.88 94 ASP B N 1
ATOM 2217 C CA . ASP B 1 94 ? 7.168 -0.723 12.289 1 82.88 94 ASP B CA 1
ATOM 2218 C C . ASP B 1 94 ? 5.859 0.058 12.422 1 82.88 94 ASP B C 1
ATOM 2220 O O . ASP B 1 94 ? 5.098 -0.152 13.367 1 82.88 94 ASP B O 1
ATOM 2224 N N . SER B 1 95 ? 5.621 0.916 11.453 1 91.44 95 SER B N 1
ATOM 2225 C CA . SER B 1 95 ? 4.418 1.738 11.531 1 91.44 95 SER B CA 1
ATOM 2226 C C . SER B 1 95 ? 3.26 1.103 10.773 1 91.44 95 SER B C 1
ATOM 2228 O O . SER B 1 95 ? 2.105 1.503 10.938 1 91.44 95 SER B O 1
ATOM 2230 N N . LEU B 1 96 ? 3.512 0.101 9.945 1 93.69 96 LEU B N 1
ATOM 2231 C CA . LEU B 1 96 ? 2.523 -0.488 9.047 1 93.69 96 LEU B CA 1
ATOM 2232 C C . LEU B 1 96 ? 1.318 -1.002 9.828 1 93.69 96 LEU B C 1
ATOM 2234 O O . LEU B 1 96 ? 0.188 -0.573 9.578 1 93.69 96 LEU B O 1
ATOM 2238 N N . LYS B 1 97 ? 1.595 -1.861 10.758 1 92.19 97 LYS B N 1
ATOM 2239 C CA . LYS B 1 97 ? 0.53 -2.48 11.539 1 92.19 97 LYS B CA 1
ATOM 2240 C C . LYS B 1 97 ? -0.225 -1.44 12.359 1 92.19 97 LYS B C 1
ATOM 2242 O O . LYS B 1 97 ? -1.456 -1.474 12.438 1 92.19 97 LYS B O 1
ATOM 2247 N N . ALA B 1 98 ? 0.516 -0.544 12.977 1 94.88 98 ALA B N 1
ATOM 2248 C CA . ALA B 1 98 ? -0.082 0.489 13.82 1 94.88 98 ALA B CA 1
ATOM 2249 C C . ALA B 1 98 ? -1.046 1.359 13.023 1 94.88 98 ALA B C 1
ATOM 2251 O O . ALA B 1 98 ? -2.146 1.669 13.484 1 94.88 98 ALA B O 1
ATOM 2252 N N . LYS B 1 99 ? -0.621 1.699 11.836 1 96.88 99 LYS B N 1
ATOM 2253 C CA . LYS B 1 99 ? -1.448 2.564 11 1 96.88 99 LYS B CA 1
ATOM 2254 C C . LYS B 1 99 ? -2.734 1.858 10.578 1 96.88 99 LYS B C 1
ATOM 2256 O O . LYS B 1 99 ? -3.812 2.459 10.602 1 96.88 99 LYS B O 1
ATOM 2261 N N . LEU B 1 100 ? -2.635 0.672 10.227 1 96.31 100 LEU B N 1
ATOM 2262 C CA . LEU B 1 100 ? -3.809 -0.094 9.828 1 96.31 100 LEU B CA 1
ATOM 2263 C C . LEU B 1 100 ? -4.762 -0.281 11 1 96.31 100 LEU B C 1
ATOM 2265 O O . LEU B 1 100 ? -5.977 -0.119 10.852 1 96.31 100 LEU B O 1
ATOM 2269 N N . GLU B 1 101 ? -4.227 -0.646 12.133 1 95.5 101 GLU B N 1
ATOM 2270 C CA . GLU B 1 101 ? -5.047 -0.797 13.328 1 95.5 101 GLU B CA 1
ATOM 2271 C C . GLU B 1 101 ? -5.715 0.521 13.711 1 95.5 101 GLU B C 1
ATOM 2273 O O . GLU B 1 101 ? -6.879 0.54 14.109 1 95.5 101 GLU B O 1
ATOM 2278 N N . TRP B 1 102 ? -4.938 1.606 13.602 1 98 102 TRP B N 1
ATOM 2279 C CA . TRP B 1 102 ? -5.465 2.936 13.891 1 98 102 TRP B CA 1
ATOM 2280 C C . TRP B 1 102 ? -6.645 3.26 12.977 1 98 102 TRP B C 1
ATOM 2282 O O . TRP B 1 102 ? -7.699 3.697 13.453 1 98 102 TRP B O 1
ATOM 2292 N N . LEU B 1 103 ? -6.52 2.994 11.742 1 98.12 103 LEU B N 1
ATOM 2293 C CA . LEU B 1 103 ? -7.59 3.242 10.781 1 98.12 103 LEU B CA 1
ATOM 2294 C C . LEU B 1 103 ? -8.812 2.381 11.094 1 98.12 103 LEU B C 1
ATOM 2296 O O . LEU B 1 103 ? -9.945 2.85 10.992 1 98.12 103 LEU B O 1
ATOM 2300 N N . THR B 1 104 ? -8.586 1.144 11.438 1 97 104 THR B N 1
ATOM 2301 C CA . THR B 1 104 ? -9.672 0.229 11.758 1 97 104 THR B CA 1
ATOM 2302 C C . THR B 1 104 ? -10.469 0.742 12.953 1 97 104 THR B C 1
ATOM 2304 O O . THR B 1 104 ? -11.695 0.624 12.992 1 97 104 THR B O 1
ATOM 2307 N N . GLU B 1 105 ? -9.812 1.305 13.859 1 98 105 GLU B N 1
ATOM 2308 C CA . GLU B 1 105 ? -10.445 1.786 15.078 1 98 105 GLU B CA 1
ATOM 2309 C C . GLU B 1 105 ? -11.195 3.092 14.836 1 98 105 GLU B C 1
ATOM 2311 O O . GLU B 1 105 ? -12.352 3.229 15.227 1 98 105 GLU B O 1
ATOM 2316 N N . TYR B 1 106 ? -10.602 4.035 14.148 1 98.5 106 TYR B N 1
ATOM 2317 C CA . TYR B 1 106 ? -11.125 5.395 14.102 1 98.5 106 TYR B CA 1
ATOM 2318 C C . TYR B 1 106 ? -11.914 5.629 12.82 1 98.5 106 TYR B C 1
ATOM 2320 O O . TYR B 1 106 ? -12.742 6.539 12.75 1 98.5 106 TYR B O 1
ATOM 2328 N N . PHE B 1 107 ? -11.602 4.891 11.82 1 98.56 107 PHE B N 1
ATOM 2329 C CA . PHE B 1 107 ? -12.297 4.98 10.547 1 98.56 107 PHE B CA 1
ATOM 2330 C C . PHE B 1 107 ? -12.805 3.609 10.109 1 98.56 107 PHE B C 1
ATOM 2332 O O . PHE B 1 107 ? -12.484 3.145 9.016 1 98.56 107 PHE B O 1
ATOM 2339 N N . PRO B 1 108 ? -13.617 2.969 10.906 1 97.62 108 PRO B N 1
ATOM 2340 C CA . PRO B 1 108 ? -14.055 1.597 10.641 1 97.62 108 PRO B CA 1
ATOM 2341 C C . PRO B 1 108 ? -14.891 1.479 9.367 1 97.62 108 PRO B C 1
ATOM 2343 O O . PRO B 1 108 ? -15.078 0.376 8.844 1 97.62 108 PRO B O 1
ATOM 2346 N N . PHE B 1 109 ? -15.367 2.572 8.883 1 97.94 109 PHE B N 1
ATOM 2347 C CA . PHE B 1 109 ? -16.203 2.557 7.688 1 97.94 109 PHE B CA 1
ATOM 2348 C C . PHE B 1 109 ? -15.359 2.496 6.426 1 97.94 109 PHE B C 1
ATOM 2350 O O . PHE B 1 109 ? -15.875 2.254 5.332 1 97.94 109 PHE B O 1
ATOM 2357 N N . ILE B 1 110 ? -14.109 2.705 6.512 1 97.5 110 ILE B N 1
ATOM 2358 C CA . ILE B 1 110 ? -13.195 2.496 5.395 1 97.5 110 ILE B CA 1
ATOM 2359 C C . ILE B 1 110 ? -12.711 1.051 5.391 1 97.5 110 ILE B C 1
ATOM 2361 O O . ILE B 1 110 ? -11.945 0.644 6.273 1 97.5 110 ILE B O 1
ATOM 2365 N N . PRO B 1 111 ? -13.133 0.298 4.418 1 96.56 111 PRO B N 1
ATOM 2366 C CA . PRO B 1 111 ? -12.664 -1.089 4.398 1 96.56 111 PRO B CA 1
ATOM 2367 C C . PRO B 1 111 ? -11.156 -1.199 4.164 1 96.56 111 PRO B C 1
ATOM 2369 O O . PRO B 1 111 ? -10.562 -0.329 3.523 1 96.56 111 PRO B O 1
ATOM 2372 N N . HIS B 1 112 ? -10.531 -2.266 4.633 1 95.25 112 HIS B N 1
ATOM 2373 C CA . HIS B 1 112 ? -9.102 -2.494 4.48 1 95.25 112 HIS B CA 1
ATOM 2374 C C . HIS B 1 112 ? -8.703 -2.516 3.01 1 95.25 112 HIS B C 1
ATOM 2376 O O . HIS B 1 112 ? -7.594 -2.105 2.658 1 95.25 112 HIS B O 1
ATOM 2382 N N . SER B 1 113 ? -9.633 -2.926 2.172 1 95.12 113 SER B N 1
ATOM 2383 C CA . SER B 1 113 ? -9.367 -2.98 0.739 1 95.12 113 SER B CA 1
ATOM 2384 C C . SER B 1 113 ? -9.086 -1.591 0.175 1 95.12 113 SER B C 1
ATOM 2386 O O . SER B 1 113 ? -8.469 -1.457 -0.882 1 95.12 113 SER B O 1
ATOM 2388 N N . ASN B 1 114 ? -9.539 -0.604 0.882 1 97.69 114 ASN B N 1
ATOM 2389 C CA . ASN B 1 114 ? -9.375 0.767 0.407 1 97.69 114 ASN B CA 1
ATOM 2390 C C . ASN B 1 114 ? -8.242 1.483 1.135 1 97.69 114 ASN B C 1
ATOM 2392 O O . ASN B 1 114 ? -8.188 2.715 1.143 1 97.69 114 ASN B O 1
ATOM 2396 N N . VAL B 1 115 ? -7.344 0.721 1.72 1 98 115 VAL B N 1
ATOM 2397 C CA . VAL B 1 115 ? -6.16 1.274 2.365 1 98 115 VAL B CA 1
ATOM 2398 C C . VAL B 1 115 ? -4.91 0.874 1.584 1 98 115 VAL B C 1
ATOM 2400 O O . VAL B 1 115 ? -4.754 -0.289 1.206 1 98 115 VAL B O 1
ATOM 2403 N N . VAL B 1 116 ? -4.098 1.878 1.345 1 98 116 VAL B N 1
ATOM 2404 C CA . VAL B 1 116 ? -2.859 1.654 0.608 1 98 116 VAL B CA 1
ATOM 2405 C C . VAL B 1 116 ? -1.669 2.115 1.445 1 98 116 VAL B C 1
ATOM 2407 O O . VAL B 1 116 ? -1.586 3.287 1.826 1 98 116 VAL B O 1
ATOM 2410 N N . LEU B 1 117 ? -0.796 1.191 1.729 1 98 117 LEU B N 1
ATOM 2411 C CA . LEU B 1 117 ? 0.48 1.481 2.375 1 98 117 LEU B CA 1
ATOM 2412 C C . LEU B 1 117 ? 1.624 1.422 1.367 1 98 117 LEU B C 1
ATOM 2414 O O . LEU B 1 117 ? 1.915 0.359 0.814 1 98 117 LEU B O 1
ATOM 2418 N N . CYS B 1 118 ? 2.234 2.576 1.137 1 97.12 118 CYS B N 1
ATOM 2419 C CA . CYS B 1 118 ? 3.266 2.639 0.107 1 97.12 118 CYS B CA 1
ATOM 2420 C C . CYS B 1 118 ? 4.387 3.59 0.512 1 97.12 118 CYS B C 1
ATOM 2422 O O . CYS B 1 118 ? 4.402 4.094 1.637 1 97.12 118 CYS B O 1
ATOM 2424 N N . GLY B 1 119 ? 5.395 3.652 -0.382 1 94.94 119 GLY B N 1
ATOM 2425 C CA . GLY B 1 119 ? 6.496 4.574 -0.149 1 94.94 119 GLY B CA 1
ATOM 2426 C C . GLY B 1 119 ? 6.469 5.781 -1.068 1 94.94 119 GLY B C 1
ATOM 2427 O O . GLY B 1 119 ? 6.992 6.84 -0.724 1 94.94 119 GLY B O 1
ATOM 2428 N N . ASN B 1 120 ? 5.973 5.613 -2.168 1 95.25 120 ASN B N 1
ATOM 2429 C CA . ASN B 1 120 ? 5.848 6.637 -3.203 1 95.25 120 ASN B CA 1
ATOM 2430 C C . ASN B 1 120 ? 4.43 6.688 -3.771 1 95.25 120 ASN B C 1
ATOM 2432 O O . ASN B 1 120 ? 3.947 5.707 -4.336 1 95.25 120 ASN B O 1
ATOM 2436 N N . LYS B 1 121 ? 3.82 7.848 -3.67 1 96.25 121 LYS B N 1
ATOM 2437 C CA . LYS B 1 121 ? 2.42 7.957 -4.066 1 96.25 121 LYS B CA 1
ATOM 2438 C C . LYS B 1 121 ? 2.291 8.219 -5.566 1 96.25 121 LYS B C 1
ATOM 2440 O O . LYS B 1 121 ? 1.181 8.305 -6.094 1 96.25 121 LYS B O 1
ATOM 2445 N N . ASN B 1 122 ? 3.396 8.281 -6.27 1 93.62 122 ASN B N 1
ATOM 2446 C CA . ASN B 1 122 ? 3.363 8.477 -7.715 1 93.62 122 ASN B CA 1
ATOM 2447 C C . ASN B 1 122 ? 2.652 7.32 -8.422 1 93.62 122 ASN B C 1
ATOM 2449 O O . ASN B 1 122 ? 2.176 7.477 -9.547 1 93.62 122 ASN B O 1
ATOM 2453 N N . ILE B 1 123 ? 2.561 6.238 -7.742 1 94.75 123 ILE B N 1
ATOM 2454 C CA . ILE B 1 123 ? 2.016 5.012 -8.312 1 94.75 123 ILE B CA 1
ATOM 2455 C C . ILE B 1 123 ? 0.501 4.984 -8.125 1 94.75 123 ILE B C 1
ATOM 2457 O O . ILE B 1 123 ? -0.172 4.062 -8.602 1 94.75 123 ILE B O 1
ATOM 2461 N N . ILE B 1 124 ? -0.097 5.992 -7.57 1 95.94 124 ILE B N 1
ATOM 2462 C CA . ILE B 1 124 ? -1.511 5.996 -7.211 1 95.94 124 ILE B CA 1
ATOM 2463 C C . ILE B 1 124 ? -2.33 6.629 -8.336 1 95.94 124 ILE B C 1
ATOM 2465 O O . ILE B 1 124 ? -1.968 7.688 -8.852 1 95.94 124 ILE B O 1
ATOM 2469 N N . LYS B 1 125 ? -3.363 5.984 -8.672 1 95.62 125 LYS B N 1
ATOM 2470 C CA . LYS B 1 125 ? -4.344 6.457 -9.648 1 95.62 125 LYS B CA 1
ATOM 2471 C C . LYS B 1 125 ? -5.609 6.953 -8.961 1 95.62 125 LYS B C 1
ATOM 2473 O O . LYS B 1 125 ? -6.41 6.152 -8.469 1 95.62 125 LYS B O 1
ATOM 2478 N N . ALA B 1 126 ? -5.867 8.25 -8.953 1 96.94 126 ALA B N 1
ATOM 2479 C CA . ALA B 1 126 ? -7.055 8.859 -8.367 1 96.94 126 ALA B CA 1
ATOM 2480 C C . ALA B 1 126 ? -7.434 10.141 -9.109 1 96.94 126 ALA B C 1
ATOM 2482 O O . ALA B 1 126 ? -6.652 10.648 -9.922 1 96.94 126 ALA B O 1
ATOM 2483 N N . ASP B 1 127 ? -8.633 10.594 -8.938 1 97.94 127 ASP B N 1
ATOM 2484 C CA . ASP B 1 127 ? -9.094 11.844 -9.531 1 97.94 127 ASP B CA 1
ATOM 2485 C C . ASP B 1 127 ? -8.742 13.039 -8.648 1 97.94 127 ASP B C 1
ATOM 2487 O O . ASP B 1 127 ? -8.516 14.141 -9.148 1 97.94 127 ASP B O 1
ATOM 2491 N N . ILE B 1 128 ? -8.758 12.828 -7.344 1 98.5 128 ILE B N 1
ATOM 2492 C CA . ILE B 1 128 ? -8.5 13.859 -6.344 1 98.5 128 ILE B CA 1
ATOM 2493 C C . ILE B 1 128 ? -7.539 13.32 -5.285 1 98.5 128 ILE B C 1
ATOM 2495 O O . ILE B 1 128 ? -7.66 12.172 -4.852 1 98.5 128 ILE B O 1
ATOM 2499 N N . MET B 1 129 ? -6.602 14.109 -4.879 1 98.62 129 MET B N 1
ATOM 2500 C CA . MET B 1 129 ? -5.719 13.75 -3.773 1 98.62 129 MET B CA 1
ATOM 2501 C C . MET B 1 129 ? -5.715 14.836 -2.705 1 98.62 129 MET B C 1
ATOM 2503 O O . MET B 1 129 ? -5.562 16.016 -3.018 1 98.62 129 MET B O 1
ATOM 2507 N N . ILE B 1 130 ? -6 14.461 -1.526 1 98.75 130 ILE B N 1
ATOM 2508 C CA . ILE B 1 130 ? -5.891 15.328 -0.358 1 98.75 130 ILE B CA 1
ATOM 2509 C C . ILE B 1 130 ? -4.637 14.961 0.436 1 98.75 130 ILE B C 1
ATOM 2511 O O . ILE B 1 130 ? -4.531 13.859 0.978 1 98.75 130 ILE B O 1
ATOM 2515 N N . ASP B 1 131 ? -3.725 15.867 0.508 1 98.5 131 ASP B N 1
ATOM 2516 C CA . ASP B 1 131 ? -2.422 15.586 1.104 1 98.5 131 ASP B CA 1
ATOM 2517 C C . ASP B 1 131 ? -1.789 16.859 1.669 1 98.5 131 ASP B C 1
ATOM 2519 O O . ASP B 1 131 ? -2.031 17.953 1.165 1 98.5 131 ASP B O 1
ATOM 2523 N N . ASP B 1 132 ? -1.011 16.672 2.666 1 97.44 132 ASP B N 1
ATOM 2524 C CA . ASP B 1 132 ? -0.305 17.828 3.203 1 97.44 132 ASP B CA 1
ATOM 2525 C C . ASP B 1 132 ? 1.107 17.922 2.633 1 97.44 132 ASP B C 1
ATOM 2527 O O . ASP B 1 132 ? 1.768 18.953 2.764 1 97.44 132 ASP B O 1
ATOM 2531 N N . GLY B 1 133 ? 1.561 16.797 2.109 1 95.94 133 GLY B N 1
ATOM 2532 C CA . GLY B 1 133 ? 2.895 16.781 1.529 1 95.94 133 GLY B CA 1
ATOM 2533 C C . GLY B 1 133 ? 2.941 17.359 0.127 1 95.94 133 GLY B C 1
ATOM 2534 O O . GLY B 1 133 ? 2.391 16.781 -0.809 1 95.94 133 GLY B O 1
ATOM 2535 N N . ILE B 1 134 ? 3.637 18.375 -0.062 1 95.88 134 ILE B N 1
ATOM 2536 C CA . ILE B 1 134 ? 3.736 19.094 -1.324 1 95.88 134 ILE B CA 1
ATOM 2537 C C . ILE B 1 134 ? 4.281 18.172 -2.408 1 95.88 134 ILE B C 1
ATOM 2539 O O . ILE B 1 134 ? 3.77 18.156 -3.531 1 95.88 134 ILE B O 1
ATOM 2543 N N . HIS B 1 135 ? 5.277 17.391 -2.072 1 94.38 135 HIS B N 1
ATOM 2544 C CA . HIS B 1 135 ? 5.934 16.516 -3.041 1 94.38 135 HIS B CA 1
ATOM 2545 C C . HIS B 1 135 ? 4.961 15.5 -3.619 1 94.38 135 HIS B C 1
ATOM 2547 O O . HIS B 1 135 ? 5.047 15.148 -4.797 1 94.38 135 HIS B O 1
ATOM 2553 N N . ASN B 1 136 ? 4.016 15.039 -2.82 1 95.81 136 ASN B N 1
ATOM 2554 C CA . ASN B 1 136 ? 3.021 14.07 -3.273 1 95.81 136 ASN B CA 1
ATOM 2555 C C . ASN B 1 136 ? 2.049 14.695 -4.27 1 95.81 136 ASN B C 1
ATOM 2557 O O . ASN B 1 136 ? 1.63 14.047 -5.227 1 95.81 136 ASN B O 1
ATOM 2561 N N . LEU B 1 137 ? 1.728 15.953 -4.047 1 97.06 137 LEU B N 1
ATOM 2562 C CA . LEU B 1 137 ? 0.78 16.656 -4.906 1 97.06 137 LEU B CA 1
ATOM 2563 C C . LEU B 1 137 ? 1.445 17.094 -6.203 1 97.06 137 LEU B C 1
ATOM 2565 O O . LEU B 1 137 ? 0.799 17.141 -7.254 1 97.06 137 LEU B O 1
ATOM 2569 N N . GLU B 1 138 ? 2.727 17.375 -6.145 1 95.31 138 GLU B N 1
ATOM 2570 C CA . GLU B 1 138 ? 3.453 17.828 -7.328 1 95.31 138 GLU B CA 1
ATOM 2571 C C . GLU B 1 138 ? 3.434 16.766 -8.43 1 95.31 138 GLU B C 1
ATOM 2573 O O . GLU B 1 138 ? 3.309 17.094 -9.609 1 95.31 138 GLU B O 1
ATOM 2578 N N . SER B 1 139 ? 3.549 15.57 -8.078 1 91.19 139 SER B N 1
ATOM 2579 C CA . SER B 1 139 ? 3.65 14.484 -9.047 1 91.19 139 SER B CA 1
ATOM 2580 C C . SER B 1 139 ? 2.273 13.961 -9.43 1 91.19 139 SER B C 1
ATOM 2582 O O . SER B 1 139 ? 2.152 13.125 -10.328 1 91.19 139 SER B O 1
ATOM 2584 N N . PHE B 1 140 ? 1.28 14.438 -8.844 1 95.38 140 PHE B N 1
ATOM 2585 C CA . PHE B 1 140 ? -0.072 13.93 -9.047 1 95.38 140 PHE B CA 1
ATOM 2586 C C . PHE B 1 140 ? -0.739 14.625 -10.227 1 95.38 140 PHE B C 1
ATOM 2588 O O . PHE B 1 140 ? -0.554 15.828 -10.43 1 95.38 140 PHE B O 1
ATOM 2595 N N . GLU B 1 141 ? -1.57 13.938 -11.133 1 90.69 141 GLU B N 1
ATOM 2596 C CA . GLU B 1 141 ? -2.182 14.508 -12.328 1 90.69 141 GLU B CA 1
ATOM 2597 C C . GLU B 1 141 ? -3.66 14.812 -12.102 1 90.69 141 GLU B C 1
ATOM 2599 O O . GLU B 1 141 ? -4.285 15.508 -12.898 1 90.69 141 GLU B O 1
ATOM 2604 N N . GLY B 1 142 ? -4.355 14.758 -11.062 1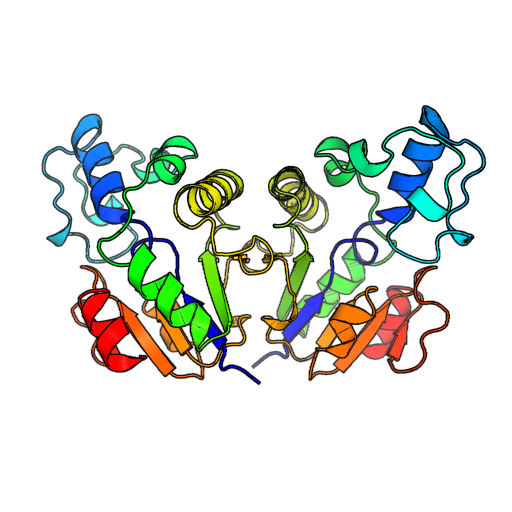 95.75 142 GLY B N 1
ATOM 2605 C CA . GLY B 1 142 ? -5.75 15.055 -10.773 1 95.75 142 GLY B CA 1
ATOM 2606 C C . GLY B 1 142 ? -5.934 16.312 -9.961 1 95.75 142 GLY B C 1
ATOM 2607 O O . GLY B 1 142 ? -5.133 17.25 -10.055 1 95.75 142 GLY B O 1
ATOM 2608 N N . MET B 1 143 ? -7.059 16.469 -9.398 1 98 143 MET B N 1
ATOM 2609 C CA . MET B 1 143 ? -7.293 17.609 -8.516 1 98 143 MET B CA 1
ATOM 2610 C C . MET B 1 143 ? -6.457 17.484 -7.242 1 98 143 MET B C 1
ATOM 2612 O O . MET B 1 143 ? -6.516 16.469 -6.547 1 98 143 MET B O 1
ATOM 2616 N N . LYS B 1 144 ? -5.688 18.484 -7.008 1 98.38 144 LYS B N 1
ATOM 2617 C CA . LYS B 1 144 ? -4.742 18.5 -5.895 1 98.38 144 LYS B CA 1
ATOM 2618 C C . LYS B 1 144 ? -5.242 19.391 -4.758 1 98.38 144 LYS B C 1
ATOM 2620 O O . LYS B 1 144 ? -5.414 20.594 -4.938 1 98.38 144 LYS B O 1
ATOM 2625 N N . ILE B 1 145 ? -5.461 18.828 -3.645 1 98.62 145 ILE B N 1
ATOM 2626 C CA . ILE B 1 145 ? -5.914 19.578 -2.475 1 98.62 145 ILE B CA 1
ATOM 2627 C C . ILE B 1 145 ? -4.855 19.516 -1.379 1 98.62 145 ILE B C 1
ATOM 2629 O O . ILE B 1 145 ? -4.531 18.438 -0.878 1 98.62 145 ILE B O 1
ATOM 2633 N N . LEU B 1 146 ? -4.336 20.672 -1.037 1 98.5 146 LEU B N 1
ATOM 2634 C CA . LEU B 1 146 ? -3.281 20.781 -0.034 1 98.5 146 LEU B CA 1
ATOM 2635 C C . LEU B 1 146 ? -3.871 21.062 1.346 1 98.5 146 LEU B C 1
ATOM 2637 O O . LEU B 1 146 ? -4.434 22.125 1.583 1 98.5 146 LEU B O 1
ATOM 2641 N N . PHE B 1 147 ? -3.768 20.094 2.215 1 98.5 147 PHE B N 1
ATOM 2642 C CA . PHE B 1 147 ? -4.238 20.25 3.586 1 98.5 147 PHE B CA 1
ATOM 2643 C C . PHE B 1 147 ? -3.244 21.062 4.41 1 98.5 147 PHE B C 1
ATOM 2645 O O . PHE B 1 147 ? -2.041 20.797 4.375 1 98.5 147 PHE B O 1
ATOM 2652 N N . ASP B 1 148 ? -3.691 21.938 5.129 1 96.75 148 ASP B N 1
ATOM 2653 C CA . ASP B 1 148 ? -2.859 22.906 5.816 1 96.75 148 ASP B CA 1
ATOM 2654 C C . ASP B 1 148 ? -1.955 22.234 6.848 1 96.75 148 ASP B C 1
ATOM 2656 O O . ASP B 1 148 ? -2.398 21.359 7.59 1 96.75 148 ASP B O 1
ATOM 2660 N N . ALA B 1 149 ? -0.758 22.625 6.863 1 95.81 149 ALA B N 1
ATOM 2661 C CA . ALA B 1 149 ? 0.267 22.234 7.832 1 95.81 149 ALA B CA 1
ATOM 2662 C C . ALA B 1 149 ? 1.385 23.281 7.891 1 95.81 149 ALA B C 1
ATOM 2664 O O . ALA B 1 149 ? 1.584 24.031 6.941 1 95.81 149 ALA B O 1
ATOM 2665 N N . PRO B 1 150 ? 2.084 23.312 8.953 1 94.25 150 PRO B N 1
ATOM 2666 C CA . PRO B 1 150 ? 3.137 24.328 9.094 1 94.25 150 PRO B CA 1
ATOM 2667 C C . PRO B 1 150 ? 4.16 24.281 7.965 1 94.25 150 PRO B C 1
ATOM 2669 O O . PRO B 1 150 ? 4.621 25.312 7.496 1 94.25 150 PRO B O 1
ATOM 2672 N N . HIS B 1 151 ? 4.473 23.156 7.438 1 93.62 151 HIS B N 1
ATOM 2673 C CA . HIS B 1 151 ? 5.57 22.984 6.492 1 93.62 151 HIS B CA 1
ATOM 2674 C C . HIS B 1 151 ? 5.129 23.312 5.074 1 93.62 151 HIS B C 1
ATOM 2676 O O . HIS B 1 151 ? 5.949 23.344 4.152 1 93.62 151 HIS B O 1
ATOM 2682 N N . ASN B 1 152 ? 3.818 23.625 4.922 1 95.75 152 ASN B N 1
ATOM 2683 C CA . ASN B 1 152 ? 3.396 23.859 3.547 1 95.75 152 ASN B CA 1
ATOM 2684 C C . ASN B 1 152 ? 2.678 25.203 3.396 1 95.75 152 ASN B C 1
ATOM 2686 O O . ASN B 1 152 ? 2.01 25.438 2.391 1 95.75 152 ASN B O 1
ATOM 2690 N N . ARG B 1 153 ? 2.777 26.062 4.379 1 91.12 153 ARG B N 1
ATOM 2691 C CA . ARG B 1 153 ? 1.979 27.281 4.457 1 91.12 153 ARG B CA 1
ATOM 2692 C C . ARG B 1 153 ? 2.381 28.266 3.371 1 91.12 153 ARG B C 1
ATOM 2694 O O . ARG B 1 153 ? 1.588 29.125 2.984 1 91.12 153 ARG B O 1
ATOM 2701 N N . ASN B 1 154 ? 3.537 28.109 2.824 1 90.69 154 ASN B N 1
ATOM 2702 C CA . ASN B 1 154 ? 3.977 29.031 1.783 1 90.69 154 ASN B CA 1
ATOM 2703 C C . ASN B 1 154 ? 3.648 28.5 0.39 1 90.69 154 ASN B C 1
ATOM 2705 O O . ASN B 1 154 ? 3.953 29.141 -0.612 1 90.69 154 ASN B O 1
ATOM 2709 N N . GLU B 1 155 ? 3.027 27.359 0.337 1 93.56 155 GLU B N 1
ATOM 2710 C CA . GLU B 1 155 ? 2.682 26.75 -0.95 1 93.56 155 GLU B CA 1
ATOM 2711 C C . GLU B 1 155 ? 1.343 27.281 -1.461 1 93.56 155 GLU B C 1
ATOM 2713 O O . GLU B 1 155 ? 0.349 27.281 -0.731 1 93.56 155 GLU B O 1
ATOM 2718 N N . ASN B 1 156 ? 1.352 27.719 -2.775 1 92.56 156 ASN B N 1
ATOM 2719 C CA . ASN B 1 156 ? 0.132 28.297 -3.326 1 92.56 156 ASN B CA 1
ATOM 2720 C C . ASN B 1 156 ? -0.243 27.656 -4.66 1 92.56 156 ASN B C 1
ATOM 2722 O O . ASN B 1 156 ? -1.15 28.125 -5.348 1 92.56 156 ASN B O 1
ATOM 2726 N N . ARG B 1 157 ? 0.443 26.703 -5.09 1 94.94 157 ARG B N 1
ATOM 2727 C CA . ARG B 1 157 ? 0.254 26.094 -6.402 1 94.94 157 ARG B CA 1
ATOM 2728 C C . ARG B 1 157 ? -0.979 25.203 -6.418 1 94.94 157 ARG B C 1
ATOM 2730 O O . ARG B 1 157 ? -1.484 24.844 -7.484 1 94.94 157 ARG B O 1
ATOM 2737 N N . PHE B 1 158 ? -1.523 24.875 -5.203 1 97.69 158 PHE B N 1
ATOM 2738 C CA . PHE B 1 158 ? -2.605 23.906 -5.102 1 97.69 158 PHE B CA 1
ATOM 2739 C C . PHE B 1 158 ? -3.822 24.516 -4.418 1 97.69 158 PHE B C 1
ATOM 2741 O O . PHE B 1 158 ? -3.742 25.609 -3.859 1 97.69 158 PHE B O 1
ATOM 2748 N N . ILE B 1 159 ? -4.965 23.812 -4.566 1 97.62 159 ILE B N 1
ATOM 2749 C CA . ILE B 1 159 ? -6.125 24.203 -3.775 1 97.62 159 ILE B CA 1
ATOM 2750 C C . ILE B 1 159 ? -5.84 23.984 -2.291 1 97.62 159 ILE B C 1
ATOM 2752 O O . ILE B 1 159 ? -5.621 22.844 -1.857 1 97.62 159 ILE B O 1
ATOM 2756 N N . ARG B 1 160 ? -5.914 25 -1.586 1 97.5 160 ARG B N 1
ATOM 2757 C CA . ARG B 1 160 ? -5.594 24.906 -0.166 1 97.5 160 ARG B CA 1
ATOM 2758 C C . ARG B 1 160 ? -6.859 24.797 0.677 1 97.5 160 ARG B C 1
ATOM 2760 O O . ARG B 1 160 ? -7.855 25.469 0.406 1 97.5 160 ARG B O 1
ATOM 2767 N N . VAL B 1 161 ? -6.754 23.953 1.701 1 98.12 161 VAL B N 1
ATOM 2768 C CA . VAL B 1 161 ? -7.824 23.812 2.684 1 98.12 161 VAL B CA 1
ATOM 2769 C C . VAL B 1 161 ? -7.238 23.859 4.094 1 98.12 161 VAL B C 1
ATOM 2771 O O . VAL B 1 161 ? -6.168 23.297 4.344 1 98.12 161 VAL B O 1
ATOM 2774 N N . MET B 1 162 ? -7.961 24.469 5.031 1 96.81 162 MET B N 1
ATOM 2775 C CA . MET B 1 162 ? -7.461 24.672 6.391 1 96.81 162 MET B CA 1
ATOM 2776 C C . MET B 1 162 ? -7.965 23.562 7.316 1 96.81 162 MET B C 1
ATOM 2778 O O . MET B 1 162 ? -7.367 23.312 8.359 1 96.81 162 MET B O 1
ATOM 2782 N N . ASN B 1 163 ? -9.078 23.094 6.941 1 97.81 163 ASN B N 1
ATOM 2783 C CA . ASN B 1 163 ? -9.719 22.078 7.766 1 97.81 163 ASN B CA 1
ATOM 2784 C C . ASN B 1 163 ? -10.688 21.219 6.953 1 97.81 163 ASN B C 1
ATOM 2786 O O . ASN B 1 163 ? -10.852 21.438 5.75 1 97.81 163 ASN B O 1
ATOM 2790 N N . TRP B 1 164 ? -11.266 20.234 7.566 1 98.56 164 TRP B N 1
ATOM 2791 C CA . TRP B 1 164 ? -12.102 19.266 6.863 1 98.56 164 TRP B CA 1
ATOM 2792 C C . TRP B 1 164 ? -13.445 19.891 6.484 1 98.56 164 TRP B C 1
ATOM 2794 O O . TRP B 1 164 ? -14.125 19.406 5.574 1 98.56 164 TRP B O 1
ATOM 2804 N N . GLU B 1 165 ? -13.836 20.938 7.152 1 98.19 165 GLU B N 1
ATOM 2805 C CA . GLU B 1 165 ? -15.055 21.641 6.754 1 98.19 165 GLU B CA 1
ATOM 2806 C C . GLU B 1 165 ? -14.914 22.234 5.355 1 98.19 165 GLU B C 1
ATOM 2808 O O . GLU B 1 165 ? -15.867 22.234 4.574 1 98.19 165 GLU B O 1
ATOM 2813 N N . GLU B 1 166 ? -13.766 22.75 5.086 1 98.56 166 GLU B N 1
ATOM 2814 C CA . GLU B 1 166 ? -13.523 23.312 3.762 1 98.56 166 GLU B CA 1
ATOM 2815 C C . GLU B 1 166 ? -13.523 22.219 2.688 1 98.56 166 GLU B C 1
ATOM 2817 O O . GLU B 1 166 ? -13.961 22.469 1.558 1 98.56 166 GLU B O 1
ATOM 2822 N N . ILE B 1 167 ? -13.031 21.031 3.018 1 98.44 167 ILE B N 1
ATOM 2823 C CA . ILE B 1 167 ? -13.102 19.891 2.102 1 98.44 167 ILE B CA 1
ATOM 2824 C C . ILE B 1 167 ? -14.562 19.547 1.824 1 98.44 167 ILE B C 1
ATOM 2826 O O . ILE B 1 167 ? -14.945 19.328 0.673 1 98.44 167 ILE B O 1
ATOM 2830 N N . GLU B 1 168 ? -15.289 19.547 2.877 1 98.38 168 GLU B N 1
ATOM 2831 C CA . GLU B 1 168 ? -16.719 19.25 2.748 1 98.38 168 GLU B CA 1
ATOM 2832 C C . GLU B 1 168 ? -17.391 20.234 1.792 1 98.38 168 GLU B C 1
ATOM 2834 O O . GLU B 1 168 ? -18.141 19.812 0.903 1 98.38 168 GLU B O 1
ATOM 2839 N N . ARG B 1 169 ? -17.156 21.469 1.938 1 97.94 169 ARG B N 1
ATOM 2840 C CA . ARG B 1 169 ? -17.75 22.5 1.109 1 97.94 169 ARG B CA 1
ATOM 2841 C C . ARG B 1 169 ? -17.328 22.359 -0.348 1 97.94 169 ARG B C 1
ATOM 2843 O O . ARG B 1 169 ? -18.125 22.594 -1.258 1 97.94 169 ARG B O 1
ATOM 2850 N N . LYS B 1 170 ? -16.109 21.953 -0.577 1 97.81 170 LYS B N 1
ATOM 2851 C CA . LYS B 1 170 ? -15.539 21.906 -1.919 1 97.81 170 LYS B CA 1
ATOM 2852 C C . LYS B 1 170 ? -15.992 20.656 -2.666 1 97.81 170 LYS B C 1
ATOM 2854 O O . LYS B 1 170 ? -16.203 20.688 -3.881 1 97.81 170 LYS B O 1
ATOM 2859 N N . LEU B 1 171 ? -16.141 19.562 -1.943 1 97.88 171 LEU B N 1
ATOM 2860 C CA . LEU B 1 171 ? -16.312 18.297 -2.635 1 97.88 171 LEU B CA 1
ATOM 2861 C C . LEU B 1 171 ? -17.734 17.781 -2.494 1 97.88 171 LEU B C 1
ATOM 2863 O O . LEU B 1 171 ? -18.156 16.891 -3.24 1 97.88 171 LEU B O 1
ATOM 2867 N N . LEU B 1 172 ? -18.438 18.219 -1.523 1 95.56 172 LEU B N 1
ATOM 2868 C CA . LEU B 1 172 ? -19.812 17.75 -1.318 1 95.56 172 LEU B CA 1
ATOM 2869 C C . LEU B 1 172 ? -20.812 18.828 -1.724 1 95.56 172 LEU B C 1
ATOM 2871 O O . LEU B 1 172 ? -21.844 18.516 -2.34 1 95.56 172 LEU B O 1
#

Sequence (344 aa):
MKKVIAIDMDQVLADLLSDWVAYINTYDDPFLKEKDILCWDIKKYTNTNNNVYRHLDYDLFRNLNVIEGSQRVTKELMKKYEVYVVTTATNHPDSLKAKLEWLTEYFPFIPHSNVVLCGNKNIIKADIMIDDGIHNLESFEGMKILFDAPHNRNENRFIRVMNWEEIERKLLMKKVIAIDMDQVLADLLSDWVAYINTYDDPFLKEKDILCWDIKKYTNTNNNVYRHLDYDLFRNLNVIEGSQRVTKELMKKYEVYVVTTATNHPDSLKAKLEWLTEYFPFIPHSNVVLCGNKNIIKADIMIDDGIHNLESFEGMKILFDAPHNRNENRFIRVMNWEEIERKLL

InterPro domains:
  IPR010708 5'(3')-deoxyribonucleotidase [PF06941] (3-169)
  IPR023214 HAD superfamily [G3DSA:3.40.50.1000] (5-169)
  IPR036412 HAD-like superfamily [SSF56784] (1-171)

Solvent-accessible surface area (backbone atoms only — not comparable to full-atom values): 18688 Å² total; per-residue (Å²): 130,66,53,32,36,34,31,33,37,74,53,56,38,28,32,44,64,66,53,52,47,52,52,38,29,73,76,61,29,72,77,58,50,72,81,67,36,57,50,90,66,49,71,81,61,47,78,54,92,66,70,71,67,70,60,75,31,42,68,47,51,50,62,47,49,72,33,74,52,32,61,62,43,50,57,56,44,49,76,67,30,43,64,29,41,43,33,75,27,44,76,39,62,65,35,45,58,21,45,53,53,33,40,50,70,70,39,61,85,58,53,46,46,35,31,35,36,18,40,48,69,74,41,54,48,50,48,30,38,41,34,48,52,62,74,60,49,68,69,48,89,47,50,47,34,35,38,56,45,59,50,42,70,88,64,73,93,49,50,72,33,84,49,38,65,52,49,40,68,72,74,103,129,65,54,31,36,35,31,31,38,75,52,57,37,28,33,43,63,65,53,51,46,52,51,37,30,74,76,59,27,73,79,58,50,72,82,69,36,56,50,89,66,49,71,79,60,47,78,56,91,66,73,73,68,70,59,75,31,42,68,45,51,50,62,46,49,72,31,74,53,32,62,63,42,51,58,57,44,48,76,68,30,43,64,30,41,42,32,77,26,44,78,39,60,66,37,44,59,21,47,52,52,33,39,51,71,71,38,60,85,57,54,45,47,34,32,34,38,17,41,48,71,72,40,54,48,50,47,29,38,40,34,48,52,63,73,62,49,70,68,49,91,46,49,45,34,34,38,55,45,57,52,41,72,87,64,72,93,50,49,74,33,82,49,38,65,52,47,40,69,73,74,104

Radius of gyration: 21.48 Å; Cα contacts (8 Å, |Δi|>4): 627; chains: 2; bounding box: 43×65×51 Å

pLDDT: mean 95.91, std 3.11, range [78.62, 98.81]